Protein 4OWF (pdb70)

Radius of gyration: 37.14 Å; Cα contacts (8 Å, |Δi|>4): 169; chains: 3; bounding box: 84×81×66 Å

Secondary structure (DSSP, 8-state):
-HHHHHHHHHHHHHHHHHHHHHHHHHHHHHHHHHHHHHTHHHHHHHHHHHHHHHHHHHHHHHHHHHHHHHH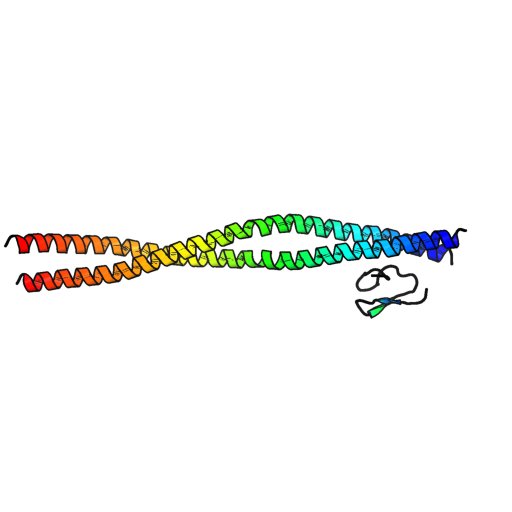HHHHHHHHHHH-/-HHHHHHHHHHHHHHHHHHHHHHHHHHHHHHHHHHHHHHTHHHHHHHHHHHHHHHHHHHHHHHHHHHHHHHHHHHHHHHHHHHHH-/---EE-TTT--EE-TT-SB-TTT--BTT-

Solvent-accessible surface area: 14075 Å² total; per-residue (Å²): 141,50,125,81,14,123,109,11,38,84,98,0,93,90,7,44,82,60,14,62,109,57,0,76,112,21,101,123,57,15,104,106,45,104,121,61,46,134,63,25,82,103,20,114,46,68,6,72,105,54,81,57,54,38,95,68,15,113,104,28,49,74,124,22,65,118,94,50,127,136,16,68,82,58,35,82,92,18,72,132,108,65,139,192,110,54,140,87,20,122,107,85,4,64,104,10,4,94,39,0,29,57,49,14,112,60,2,52,112,21,112,103,62,35,116,105,30,109,115,53,34,95,53,16,82,100,33,101,49,64,2,92,97,39,74,60,57,26,74,68,16,101,109,40,90,100,136,30,61,128,86,42,87,118,7,58,90,66,27,96,92,32,71,153,93,64,111,188,183,157,42,151,33,56,6,155,67,46,110,74,114,0,105,33,51,24,6,38,1,80,112,48,105,56,5,58,75,40

Nearest PDB structures (foldseek):
  4owf-assembly1_G  TM=1.036E+00  e=3.147E-04  Homo sapiens
  9b12-assembly2_J  TM=1.004E+00  e=3.147E-04  Homo sapiens
  9b0b-assembly2_E  TM=9.980E-01  e=7.992E-04  Homo sapiens
  9b12-assembly2_I  TM=9.714E-01  e=5.729E-04  Homo sapiens
  9dby-assembly1_M  TM=9.243E-01  e=6.910E-02  Homo sapiens

InterPro domains:
  IPR021063 NF-kappa-B essential modulator NEMO, N-terminal [PF11577] (44-111)
  IPR032419 NF-kappa-B essential modulator NEMO, CC2-LZ domain [PF16516] (246-337)
  IPR034735 NEMO, Zinc finger [PS51801] (382-412)
  IPR051301 Optineurin/NF-kappa-B Essential Modulator [PTHR31553] (124-412)

B-factor: mean 36.28, std 12.63, range [14.63, 77.95]

Structure (mmCIF, N/CA/C/O backbone):
data_4OWF
#
_entry.id   4OWF
#
_cell.length_a   81.410
_cell.length_b   81.410
_cell.length_c   74.501
_cell.angle_alpha   90.00
_cell.angle_beta   90.00
_cell.angle_gamma   120.00
#
_symmetry.space_group_name_H-M   'P 65'
#
loop_
_entity.id
_entity.type
_entity.pdbx_description
1 polymer 'NF-kappa-B essential modulator'
2 polymer 'E3 ubiquitin-protein ligase RNF31'
3 non-polymer 'ZINC ION'
4 water water
#
loop_
_atom_site.group_PDB
_atom_site.id
_atom_site.type_symbol
_atom_site.label_atom_id
_atom_site.label_alt_id
_atom_site.label_comp_id
_atom_site.label_asym_id
_atom_site.label_entity_id
_atom_site.label_seq_id
_atom_site.pdbx_PDB_ins_code
_atom_site.Cartn_x
_atom_site.Cartn_y
_atom_site.Cartn_z
_atom_site.occupancy
_atom_site.B_iso_or_equiv
_atom_site.auth_seq_id
_atom_site.auth_comp_id
_atom_site.auth_asym_id
_atom_site.auth_atom_id
_atom_site.pdbx_PDB_model_num
ATOM 1 N N . GLN A 1 3 ? 54.949 36.451 21.237 1.00 59.48 252 GLN A N 1
ATOM 2 C CA . GLN A 1 3 ? 55.096 34.969 21.369 1.00 59.46 252 GLN A CA 1
ATOM 3 C C . GLN A 1 3 ? 54.016 34.375 22.273 1.00 59.23 252 GLN A C 1
ATOM 4 O O . GLN A 1 3 ? 53.379 33.372 21.926 1.00 50.52 252 GLN A O 1
ATOM 10 N N . LEU A 1 4 ? 53.821 34.999 23.429 1.00 56.70 253 LEU A N 1
ATOM 11 C CA . LEU A 1 4 ? 52.930 34.468 24.441 1.00 54.17 253 LEU A CA 1
ATOM 12 C C . LEU A 1 4 ? 51.471 34.738 24.131 1.00 54.33 253 LEU A C 1
ATOM 13 O O . LEU A 1 4 ? 50.627 33.855 24.311 1.00 52.34 253 LEU A O 1
ATOM 18 N N . GLU A 1 5 ? 51.159 35.951 23.686 1.00 54.37 254 GLU A N 1
ATOM 19 C CA . GLU A 1 5 ? 49.781 36.254 23.299 1.00 57.14 254 GLU A CA 1
ATOM 20 C C . GLU A 1 5 ? 49.384 35.545 21.997 1.00 50.31 254 GLU A C 1
ATOM 21 O O . GLU A 1 5 ? 48.200 35.320 21.776 1.00 46.39 254 GLU A O 1
ATOM 27 N N . ASP A 1 6 ? 50.373 35.178 21.174 1.00 47.39 255 ASP A N 1
ATOM 28 C CA . ASP A 1 6 ? 50.164 34.331 19.998 1.00 46.25 255 ASP A CA 1
ATOM 29 C C . ASP A 1 6 ? 49.649 32.955 20.445 1.00 43.31 255 ASP A C 1
ATOM 30 O O . ASP A 1 6 ? 48.635 32.455 19.946 1.00 36.70 255 ASP A O 1
ATOM 35 N N . LEU A 1 7 ? 50.346 32.360 21.403 1.00 38.51 256 LEU A N 1
ATOM 36 C CA . LEU A 1 7 ? 49.922 31.096 22.004 1.00 36.50 256 LEU A CA 1
ATOM 37 C C . LEU A 1 7 ? 48.559 31.142 22.661 1.00 35.61 256 LEU A C 1
ATOM 38 O O . LEU A 1 7 ? 47.739 30.242 22.465 1.00 32.93 256 LEU A O 1
ATOM 43 N N . ARG A 1 8 ? 48.330 32.162 23.478 1.00 32.71 257 ARG A N 1
ATOM 44 C CA . ARG A 1 8 ? 47.017 32.371 24.030 1.00 35.57 257 ARG A CA 1
ATOM 45 C C . ARG A 1 8 ? 45.945 32.396 22.953 1.00 34.69 257 ARG A C 1
ATOM 46 O O . ARG A 1 8 ? 44.905 31.781 23.124 1.00 32.58 257 ARG A O 1
ATOM 54 N N . GLN A 1 9 ? 46.191 33.079 21.835 1.00 35.46 258 GLN A N 1
ATOM 55 C CA . GLN A 1 9 ? 45.162 33.182 20.802 1.00 36.35 258 GLN A CA 1
ATOM 56 C C . GLN A 1 9 ? 45.059 31.870 19.992 1.00 33.06 258 GLN A C 1
ATOM 57 O O . GLN A 1 9 ? 43.978 31.517 19.569 1.00 37.53 258 GLN A O 1
ATOM 63 N N . GLN A 1 10 ? 46.161 31.164 19.781 1.00 27.87 259 GLN A N 1
ATOM 64 C CA . GLN A 1 10 ? 46.114 29.810 19.240 1.00 29.74 259 GLN A CA 1
ATOM 65 C C . GLN A 1 10 ? 45.290 28.886 20.163 1.00 28.97 259 GLN A C 1
ATOM 66 O O . GLN A 1 10 ? 44.482 28.078 19.690 1.00 25.80 259 GLN A O 1
ATOM 72 N N . LEU A 1 11 ? 45.515 28.997 21.465 1.00 26.65 260 LEU A N 1
ATOM 73 C CA . LEU A 1 11 ? 44.781 28.144 22.422 1.00 28.52 260 LEU A CA 1
ATOM 74 C C . LEU A 1 11 ? 43.289 28.390 22.316 1.00 24.97 260 LEU A C 1
ATOM 75 O O . LEU A 1 11 ? 42.534 27.458 22.169 1.00 24.81 260 LEU A O 1
ATOM 80 N N . GLN A 1 12 ? 42.872 29.646 22.373 1.00 26.03 261 GLN A N 1
ATOM 81 C CA . GLN A 1 12 ? 41.490 30.018 22.161 1.00 27.99 261 GLN A CA 1
ATOM 82 C C . GLN A 1 12 ? 40.856 29.455 20.830 1.00 25.36 261 GLN A C 1
ATOM 83 O O . GLN A 1 12 ? 39.728 29.007 20.849 1.00 23.26 261 GLN A O 1
ATOM 89 N N . GLN A 1 13 ? 41.585 29.447 19.724 1.00 23.85 262 GLN A N 1
ATOM 90 C CA . GLN A 1 13 ? 41.076 28.869 18.451 1.00 25.44 262 GLN A CA 1
ATOM 91 C C . GLN A 1 13 ? 40.909 27.358 18.549 1.00 23.03 262 GLN A C 1
ATOM 92 O O . GLN A 1 13 ? 39.978 26.793 17.989 1.00 22.70 262 GLN A O 1
ATOM 98 N N . ALA A 1 14 ? 41.820 26.719 19.267 1.00 20.75 263 ALA A N 1
ATOM 99 C CA . ALA A 1 14 ? 41.748 25.301 19.499 1.00 22.03 263 ALA A CA 1
ATOM 100 C C . ALA A 1 14 ? 40.549 24.922 20.363 1.00 20.25 263 ALA A C 1
ATOM 101 O O . ALA A 1 14 ? 39.899 23.913 20.101 1.00 20.68 263 ALA A O 1
ATOM 103 N N . GLU A 1 15 ? 40.227 25.766 21.338 1.00 19.51 264 GLU A N 1
ATOM 104 C CA . GLU A 1 15 ? 39.054 25.606 22.142 1.00 19.60 264 GLU A CA 1
ATOM 105 C C . GLU A 1 15 ? 37.757 25.755 21.349 1.00 19.93 264 GLU A C 1
ATOM 106 O O . GLU A 1 15 ? 36.851 24.950 21.524 1.00 16.81 264 GLU A O 1
ATOM 112 N N . GLU A 1 16 ? 37.655 26.786 20.519 1.00 20.79 265 GLU A N 1
ATOM 113 C CA . GLU A 1 16 ? 36.508 26.948 19.606 1.00 23.74 265 GLU A CA 1
ATOM 114 C C . GLU A 1 16 ? 36.393 25.814 18.580 1.00 23.63 265 GLU A C 1
ATOM 115 O O . GLU A 1 16 ? 35.293 25.344 18.280 1.00 26.15 265 GLU A O 1
ATOM 121 N N . ALA A 1 17 ? 37.523 25.326 18.096 1.00 22.50 266 ALA A N 1
ATOM 122 C CA . ALA A 1 17 ? 37.541 24.179 17.181 1.00 21.41 266 ALA A CA 1
ATOM 123 C C . ALA A 1 17 ? 37.072 22.892 17.881 1.00 20.20 266 ALA A C 1
ATOM 124 O O . ALA A 1 17 ? 36.341 22.076 17.315 1.00 18.44 266 ALA A O 1
ATOM 126 N N . LEU A 1 18 ? 37.510 22.664 19.107 1.00 20.03 267 LEU A N 1
ATOM 127 C CA . LEU A 1 18 ? 36.942 21.522 19.885 1.00 18.26 267 LEU A CA 1
ATOM 128 C C . LEU A 1 18 ? 35.442 21.566 19.925 1.00 17.22 267 LEU A C 1
ATOM 129 O O . LEU A 1 18 ? 34.768 20.558 19.599 1.00 17.51 267 LEU A O 1
ATOM 134 N N . VAL A 1 19 ? 34.909 22.724 20.292 1.00 18.13 268 VAL A N 1
ATOM 135 C CA . VAL A 1 19 ? 33.473 22.943 20.351 1.00 17.81 268 VAL A CA 1
ATOM 136 C C . VAL A 1 19 ? 32.793 22.678 18.980 1.00 19.92 268 VAL A C 1
ATOM 137 O O . VAL A 1 19 ? 31.762 22.030 18.951 1.00 16.82 268 VAL A O 1
ATOM 141 N N . ALA A 1 20 ? 33.359 23.183 17.867 1.00 20.78 269 ALA A N 1
ATOM 142 C CA . ALA A 1 20 ? 32.710 23.120 16.532 1.00 22.27 269 ALA A CA 1
ATOM 143 C C . ALA A 1 20 ? 32.757 21.693 15.970 1.00 22.24 269 ALA A C 1
ATOM 144 O O . ALA A 1 20 ? 31.853 21.244 15.279 1.00 23.33 269 ALA A O 1
ATOM 146 N N . LYS A 1 21 ? 33.794 20.963 16.353 1.00 23.13 270 LYS A N 1
ATOM 147 C CA . LYS A 1 21 ? 33.904 19.549 16.042 1.00 23.35 270 LYS A CA 1
ATOM 148 C C . LYS A 1 21 ? 32.893 18.732 16.812 1.00 23.24 270 LYS A C 1
ATOM 149 O O . LYS A 1 21 ? 32.211 17.870 16.232 1.00 22.32 270 LYS A O 1
ATOM 155 N N . GLN A 1 22 ? 32.757 19.008 18.095 1.00 22.41 271 GLN A N 1
ATOM 156 C CA . GLN A 1 22 ? 31.762 18.284 18.902 1.00 24.22 271 GLN A CA 1
ATOM 157 C C . GLN A 1 22 ? 30.342 18.568 18.401 1.00 22.93 271 GLN A C 1
ATOM 158 O O . GLN A 1 22 ? 29.534 17.677 18.451 1.00 21.21 271 GLN A O 1
ATOM 164 N N . GLU A 1 23 ? 30.033 19.786 17.957 1.00 22.04 272 GLU A N 1
ATOM 165 C CA . GLU A 1 23 ? 28.677 20.055 17.419 1.00 26.41 272 GLU A CA 1
ATOM 166 C C . GLU A 1 23 ? 28.437 19.298 16.101 1.00 25.75 272 GLU A C 1
ATOM 167 O O . GLU A 1 23 ? 27.340 18.813 15.859 1.00 26.72 272 GLU A O 1
ATOM 173 N N . LEU A 1 24 ? 29.465 19.172 15.268 1.00 22.47 273 LEU A N 1
ATOM 174 C CA . LEU A 1 24 ?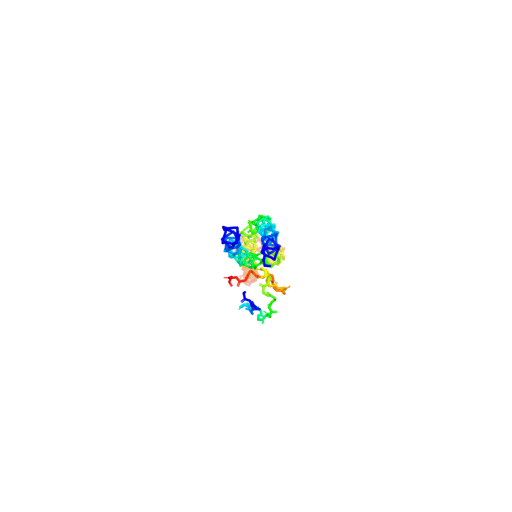 29.384 18.304 14.101 1.00 22.41 273 LEU A CA 1
ATOM 175 C C . LEU A 1 24 ? 29.131 16.854 14.487 1.00 22.64 273 LEU A C 1
ATOM 176 O O . LEU A 1 24 ? 28.271 16.186 13.898 1.00 23.00 273 LEU A O 1
ATOM 181 N N . ILE A 1 25 ? 29.880 16.348 15.454 1.00 21.64 274 ILE A N 1
ATOM 182 C CA . ILE A 1 25 ? 29.643 15.004 15.959 1.00 21.66 274 ILE A CA 1
ATOM 183 C C . ILE A 1 25 ? 28.214 14.834 16.477 1.00 24.43 274 ILE A C 1
ATOM 184 O O . ILE A 1 25 ? 27.567 13.839 16.138 1.00 26.37 274 ILE A O 1
ATOM 189 N N . ASP A 1 26 ? 27.737 15.771 17.298 1.00 22.51 275 ASP A N 1
ATOM 190 C CA . ASP A 1 26 ? 26.379 15.699 17.802 1.00 25.51 275 ASP A CA 1
ATOM 191 C C . ASP A 1 26 ? 25.354 15.714 16.640 1.00 25.60 275 ASP A C 1
ATOM 192 O O . ASP A 1 26 ? 24.379 14.967 16.675 1.00 26.22 275 ASP A O 1
ATOM 197 N N . LYS A 1 27 ? 25.563 16.568 15.638 1.00 26.92 276 LYS A N 1
ATOM 198 C CA . LYS A 1 27 ? 24.661 16.611 14.476 1.00 29.06 276 LYS A CA 1
ATOM 199 C C . LYS A 1 27 ? 24.688 15.302 13.672 1.00 28.05 276 LYS A C 1
ATOM 200 O O . LYS A 1 27 ? 23.646 14.844 13.203 1.00 28.38 276 LYS A O 1
ATOM 206 N N . LEU A 1 28 ? 25.866 14.697 13.531 1.00 27.56 277 LEU A N 1
ATOM 207 C CA . LEU A 1 28 ? 26.011 13.412 12.835 1.00 29.08 277 LEU A CA 1
ATOM 208 C C . LEU A 1 28 ? 25.330 12.287 13.582 1.00 30.95 277 LEU A C 1
ATOM 209 O O . LEU A 1 28 ? 24.705 11.402 12.959 1.00 27.91 277 LEU A O 1
ATOM 214 N N . LYS A 1 29 ? 25.469 12.311 14.904 1.00 30.25 278 LYS A N 1
ATOM 215 C CA . LYS A 1 29 ? 24.797 11.332 15.780 1.00 33.99 278 LYS A CA 1
ATOM 216 C C . LYS A 1 29 ? 23.264 11.387 15.690 1.00 32.84 278 LYS A C 1
ATOM 217 O O . LYS A 1 29 ? 22.630 10.345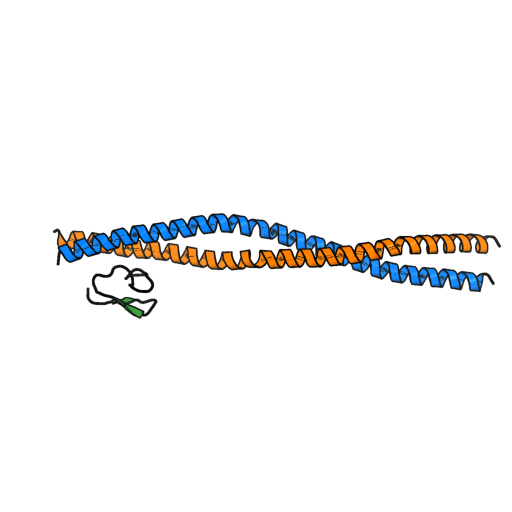 15.600 1.00 31.12 278 LYS A O 1
ATOM 223 N N . GLU A 1 30 ? 22.675 12.575 15.698 1.00 37.02 279 GLU A N 1
ATOM 224 C CA . GLU A 1 30 ? 21.203 12.680 15.646 1.00 41.33 279 GLU A CA 1
ATOM 225 C C . GLU A 1 30 ? 20.665 12.342 14.255 1.00 38.26 279 GLU A C 1
ATOM 226 O O . GLU A 1 30 ? 19.564 11.833 14.150 1.00 42.51 279 GLU A O 1
ATOM 232 N N . GLU A 1 31 ? 21.441 12.607 13.207 1.00 36.66 280 GLU A N 1
ATOM 233 C CA . GLU A 1 31 ? 21.135 12.096 11.856 1.00 35.68 280 GLU A CA 1
ATOM 234 C C . GLU A 1 31 ? 21.119 10.561 11.811 1.00 35.84 280 GLU A C 1
ATOM 235 O O . GLU A 1 31 ? 20.184 9.976 11.284 1.00 37.19 280 GLU A O 1
ATOM 241 N N . ALA A 1 32 ? 22.147 9.916 12.348 1.00 36.82 281 ALA A N 1
ATOM 242 C CA . ALA A 1 32 ? 22.197 8.446 12.402 1.00 37.83 281 ALA A CA 1
ATOM 243 C C . ALA A 1 32 ? 20.959 7.904 13.108 1.00 41.28 281 ALA A C 1
ATOM 244 O O . ALA A 1 32 ? 20.420 6.887 12.689 1.00 44.29 281 ALA A O 1
ATOM 246 N N . GLU A 1 33 ? 20.521 8.581 14.173 1.00 41.58 282 GLU A N 1
ATOM 247 C CA . GLU A 1 33 ? 19.251 8.249 14.850 1.00 45.32 282 GLU A CA 1
ATOM 248 C C . GLU A 1 33 ? 18.032 8.227 13.929 1.00 44.54 282 GLU A C 1
ATOM 249 O O . GLU A 1 33 ? 17.316 7.234 13.883 1.00 49.30 282 GLU A O 1
ATOM 255 N N . GLN A 1 34 ? 17.773 9.313 13.219 1.00 44.73 283 GLN A N 1
ATOM 256 C CA . GLN A 1 34 ? 16.634 9.326 12.300 1.00 48.79 283 GLN A CA 1
ATOM 257 C C . GLN A 1 34 ? 16.841 8.370 11.093 1.00 48.24 283 GLN A C 1
ATOM 258 O O . GLN A 1 34 ? 15.880 7.800 10.614 1.00 50.91 283 GLN A O 1
ATOM 264 N N . HIS A 1 35 ? 18.085 8.163 10.651 1.00 45.89 284 HIS A N 1
ATOM 265 C CA . HIS A 1 35 ? 18.403 7.192 9.596 1.00 42.72 284 HIS A CA 1
ATOM 266 C C . HIS A 1 35 ? 18.203 5.745 10.030 1.00 44.47 284 HIS A C 1
ATOM 267 O O . HIS A 1 35 ? 17.935 4.891 9.180 1.00 42.92 284 HIS A O 1
ATOM 274 N N . LYS A 1 36 ? 18.393 5.453 11.321 1.00 47.27 285 LYS A N 1
ATOM 275 C CA . LYS A 1 36 ? 18.142 4.108 11.861 1.00 47.48 285 LYS A CA 1
ATOM 276 C C . LYS A 1 36 ? 16.658 3.749 11.726 1.00 47.75 285 LYS A C 1
ATOM 277 O O . LYS A 1 36 ? 16.338 2.612 11.377 1.00 47.71 285 LYS A O 1
ATOM 283 N N . ILE A 1 37 ? 15.774 4.720 11.972 1.00 46.78 286 ILE A N 1
ATOM 284 C CA . ILE A 1 37 ? 14.313 4.517 11.827 1.00 45.84 286 ILE A CA 1
ATOM 285 C C . ILE A 1 37 ? 14.012 4.092 10.388 1.00 42.40 286 ILE A C 1
ATOM 286 O O . ILE A 1 37 ? 13.423 3.036 10.166 1.00 42.43 286 ILE A O 1
ATOM 291 N N . VAL A 1 38 ? 14.458 4.909 9.431 1.00 39.41 287 VAL A N 1
ATOM 292 C CA . VAL A 1 38 ? 14.262 4.669 7.993 1.00 37.35 287 VAL A CA 1
ATOM 293 C C . VAL A 1 38 ? 14.804 3.327 7.554 1.00 36.69 287 VAL A C 1
ATOM 294 O O . VAL A 1 38 ? 14.200 2.673 6.708 1.00 35.43 287 VAL A O 1
ATOM 298 N N . MET A 1 39 ? 15.948 2.927 8.093 1.00 35.43 288 MET A N 1
ATOM 299 C CA . MET A 1 39 ? 16.550 1.652 7.708 1.00 37.80 288 MET A CA 1
ATOM 300 C C . MET A 1 39 ? 15.823 0.470 8.337 1.00 37.61 288 MET A C 1
ATOM 301 O O . MET A 1 39 ? 15.880 -0.646 7.808 1.00 37.14 288 MET A O 1
ATOM 306 N N . GLU A 1 40 ? 15.155 0.695 9.460 1.00 35.93 289 GLU A N 1
ATOM 307 C CA . GLU A 1 40 ? 14.401 -0.389 10.082 1.00 38.68 289 GLU A CA 1
ATOM 308 C C . GLU A 1 40 ? 13.064 -0.681 9.374 1.00 34.50 289 GLU A C 1
ATOM 309 O O . GLU A 1 40 ? 12.483 -1.720 9.625 1.00 37.05 289 GLU A O 1
ATOM 315 N N . THR A 1 41 ? 12.609 0.194 8.472 1.00 33.58 290 THR A N 1
ATOM 316 C CA . THR A 1 41 ? 11.510 -0.141 7.554 1.00 32.75 290 THR A CA 1
ATOM 317 C C . THR A 1 41 ? 11.908 -1.114 6.441 1.00 35.10 290 THR A C 1
ATOM 318 O O . THR A 1 41 ? 11.042 -1.710 5.795 1.00 37.55 290 THR A O 1
ATOM 322 N N . VAL A 1 42 ? 13.202 -1.266 6.193 1.00 31.92 291 VAL A N 1
ATOM 323 C CA . VAL A 1 42 ? 13.658 -1.977 5.007 1.00 33.15 291 VAL A CA 1
ATOM 324 C C . VAL A 1 42 ? 13.303 -3.457 4.959 1.00 34.89 291 VAL A C 1
ATOM 325 O O . VAL A 1 42 ? 12.833 -3.929 3.923 1.00 39.45 291 VAL A O 1
ATOM 329 N N . PRO A 1 43 ? 13.532 -4.198 6.057 1.00 32.74 292 PRO A N 1
ATOM 330 C CA . PRO A 1 43 ? 13.187 -5.623 6.034 1.00 30.40 292 PRO A CA 1
ATOM 331 C C . PRO A 1 43 ? 11.691 -5.873 5.743 1.00 29.60 292 PRO A C 1
ATOM 332 O O . PRO A 1 43 ? 11.336 -6.881 5.161 1.00 23.84 292 PRO A O 1
ATOM 336 N N . VAL A 1 44 ? 10.831 -4.989 6.232 1.00 28.06 293 VAL A N 1
ATOM 337 C CA . VAL A 1 44 ? 9.403 -5.098 6.009 1.00 28.84 293 VAL A CA 1
ATOM 338 C C . VAL A 1 44 ? 9.021 -4.846 4.534 1.00 26.40 293 VAL A C 1
ATOM 339 O O . VAL A 1 44 ? 8.161 -5.531 3.949 1.00 24.20 293 VAL A O 1
ATOM 343 N N . LEU A 1 45 ? 9.639 -3.841 3.949 1.00 25.04 294 LEU A N 1
ATOM 344 C CA . LEU A 1 45 ? 9.452 -3.545 2.534 1.00 24.88 294 LEU A CA 1
ATOM 345 C C . LEU A 1 45 ? 10.010 -4.664 1.657 1.00 24.02 294 LEU A C 1
ATOM 346 O O . LEU A 1 45 ? 9.486 -4.953 0.576 1.00 20.53 294 LEU A O 1
ATOM 351 N N . LYS A 1 46 ? 11.064 -5.303 2.138 1.00 23.35 295 LYS A N 1
ATOM 352 C CA . LYS A 1 46 ? 11.653 -6.418 1.414 1.00 25.03 295 LYS A CA 1
ATOM 353 C C . LYS A 1 46 ? 10.689 -7.598 1.458 1.00 24.13 295 LYS A C 1
ATOM 354 O O . LYS A 1 46 ? 10.402 -8.214 0.433 1.00 24.90 295 LYS A O 1
ATOM 360 N N . ALA A 1 47 ? 10.181 -7.893 2.644 1.00 22.37 296 ALA A N 1
ATOM 361 C CA . ALA A 1 47 ? 9.272 -9.007 2.815 1.00 21.96 296 ALA A CA 1
ATOM 362 C C . ALA A 1 47 ? 7.939 -8.764 2.037 1.00 22.30 296 ALA A C 1
ATOM 363 O O . ALA A 1 47 ? 7.301 -9.703 1.552 1.00 22.31 296 ALA A O 1
ATOM 365 N N . GLN A 1 48 ? 7.545 -7.508 1.935 1.00 21.55 297 GLN A N 1
ATOM 366 C CA . GLN A 1 48 ? 6.383 -7.127 1.146 1.00 25.12 297 GLN A CA 1
ATOM 367 C C . GLN A 1 48 ? 6.597 -7.410 -0.311 1.00 24.67 297 GLN A C 1
ATOM 368 O O . GLN A 1 48 ? 5.720 -7.983 -0.977 1.00 23.55 297 GLN A O 1
ATOM 374 N N . ALA A 1 49 ? 7.743 -6.987 -0.835 1.00 24.39 298 ALA A N 1
ATOM 375 C CA . ALA A 1 49 ? 8.020 -7.262 -2.226 1.00 24.41 298 ALA A CA 1
ATOM 376 C C . ALA A 1 49 ? 8.037 -8.763 -2.448 1.00 25.84 298 ALA A C 1
ATOM 377 O O . ALA A 1 49 ? 7.503 -9.243 -3.484 1.00 25.45 298 ALA A O 1
ATOM 379 N N . ASP A 1 50 ? 8.590 -9.512 -1.480 1.00 27.49 299 ASP A N 1
ATOM 380 C CA . ASP A 1 50 ? 8.705 -10.975 -1.631 1.00 28.81 299 ASP A CA 1
ATOM 381 C C . ASP A 1 50 ? 7.340 -11.629 -1.718 1.00 26.39 299 ASP A C 1
ATOM 382 O O . ASP A 1 50 ? 7.166 -12.556 -2.504 1.00 24.66 299 ASP A O 1
ATOM 387 N N . ILE A 1 51 ? 6.402 -11.167 -0.885 1.00 23.66 300 ILE A N 1
ATOM 388 C CA . ILE A 1 51 ? 5.050 -11.757 -0.798 1.00 25.28 300 ILE A CA 1
ATOM 389 C C . ILE A 1 51 ? 4.247 -11.523 -2.081 1.00 25.76 300 ILE A C 1
ATOM 390 O O . ILE A 1 51 ? 3.572 -12.436 -2.527 1.00 28.46 300 ILE A O 1
ATOM 395 N N . TYR A 1 52 ? 4.321 -10.313 -2.651 1.00 24.82 301 TYR A N 1
ATOM 396 C CA . TYR A 1 52 ? 3.671 -9.977 -3.915 1.00 27.06 301 TYR A CA 1
ATOM 397 C C . TYR A 1 52 ? 4.274 -10.753 -5.069 1.00 28.26 301 TYR A C 1
ATOM 398 O O . TYR A 1 52 ? 3.529 -11.277 -5.897 1.00 24.37 301 TYR A O 1
ATOM 407 N N . LYS A 1 53 ? 5.603 -10.850 -5.109 1.00 28.54 302 LYS A N 1
ATOM 408 C CA . LYS A 1 53 ? 6.276 -11.709 -6.091 1.00 29.45 302 LYS A CA 1
ATOM 409 C C . LYS A 1 53 ? 5.751 -13.138 -6.042 1.00 31.99 302 LYS A C 1
ATOM 410 O O . LYS A 1 53 ? 5.401 -13.696 -7.098 1.00 28.73 302 LYS A O 1
ATOM 416 N N . ALA A 1 54 ? 5.717 -13.723 -4.837 1.00 31.40 303 ALA A N 1
ATOM 417 C CA . ALA A 1 54 ? 5.208 -15.111 -4.654 1.00 31.26 303 ALA A CA 1
ATOM 418 C C . ALA A 1 54 ? 3.727 -15.249 -5.041 1.00 32.96 303 ALA A C 1
ATOM 419 O O . ALA A 1 54 ? 3.345 -16.218 -5.714 1.00 32.16 303 ALA A O 1
ATOM 421 N N . ASP A 1 55 ? 2.907 -14.292 -4.614 1.00 31.55 304 ASP A N 1
ATOM 422 C CA . ASP A 1 55 ? 1.516 -14.243 -5.026 1.00 32.92 304 ASP A CA 1
ATOM 423 C C . ASP A 1 55 ? 1.346 -14.091 -6.529 1.00 32.70 304 ASP A C 1
ATOM 424 O O . ASP A 1 55 ? 0.470 -14.730 -7.099 1.00 32.26 304 ASP A O 1
ATOM 429 N N . PHE A 1 56 ? 2.166 -13.256 -7.166 1.00 30.53 305 PHE A N 1
ATOM 430 C CA . PHE A 1 56 ? 2.140 -13.115 -8.629 1.00 28.78 305 PHE A CA 1
ATOM 431 C C . PHE A 1 56 ? 2.598 -14.386 -9.344 1.00 29.54 305 PHE A C 1
ATOM 432 O O . PHE A 1 56 ? 1.976 -14.783 -10.318 1.00 27.51 305 PHE A O 1
ATOM 440 N N . GLN A 1 57 ? 3.651 -15.044 -8.871 1.00 29.81 306 GLN A N 1
ATOM 441 C CA . GLN A 1 57 ? 4.151 -16.241 -9.550 1.00 29.44 306 GLN A CA 1
ATOM 442 C C . GLN A 1 57 ? 3.171 -17.426 -9.426 1.00 30.22 306 GLN A C 1
ATOM 443 O O . GLN A 1 57 ? 2.849 -18.074 -10.440 1.00 32.62 306 GLN A O 1
ATOM 449 N N . ALA A 1 58 ? 2.667 -17.676 -8.218 1.00 29.08 307 ALA A N 1
ATOM 450 C CA . ALA A 1 58 ? 1.588 -18.659 -8.002 1.00 30.60 307 ALA A CA 1
ATOM 451 C C . ALA A 1 58 ? 0.330 -18.349 -8.825 1.00 32.79 307 ALA A C 1
ATOM 452 O O . ALA A 1 58 ? -0.273 -19.254 -9.398 1.00 31.47 307 ALA A O 1
ATOM 454 N N . GLU A 1 59 ? -0.056 -17.079 -8.903 1.00 33.27 308 GLU A N 1
ATOM 455 C CA . GLU A 1 59 ? -1.197 -16.705 -9.733 1.00 33.33 308 GLU A CA 1
ATOM 456 C C . GLU A 1 59 ? -0.996 -16.975 -11.207 1.00 32.83 308 GLU A C 1
ATOM 457 O O . GLU A 1 59 ? -1.882 -17.555 -11.815 1.00 31.16 308 GLU A O 1
ATOM 463 N N . ARG A 1 60 ? 0.137 -16.528 -11.765 1.00 31.57 309 ARG A N 1
ATOM 464 C CA . ARG A 1 60 ? 0.469 -16.752 -13.168 1.00 33.96 309 ARG A CA 1
ATOM 465 C C . ARG A 1 60 ? 0.431 -18.235 -13.502 1.00 35.22 309 ARG A C 1
ATOM 466 O O . ARG A 1 60 ? -0.235 -18.638 -14.444 1.00 33.11 309 ARG A O 1
ATOM 474 N N . HIS A 1 61 ? 1.145 -19.030 -12.708 1.00 37.53 310 HIS A N 1
ATOM 475 C CA . HIS A 1 61 ? 1.186 -20.476 -12.876 1.00 37.28 310 HIS A CA 1
ATOM 476 C C . HIS A 1 61 ? -0.221 -21.107 -12.818 1.00 36.22 310 HIS A C 1
ATOM 477 O O . HIS A 1 61 ? -0.576 -21.903 -13.685 1.00 36.73 310 HIS A O 1
ATOM 484 N N . ALA A 1 62 ? -1.024 -20.745 -11.821 1.00 32.25 311 ALA A N 1
ATOM 485 C CA . ALA A 1 62 ? -2.374 -21.262 -11.735 1.00 33.47 311 ALA A CA 1
ATOM 486 C C . ALA A 1 62 ? -3.201 -20.860 -12.975 1.00 35.66 311 ALA A C 1
ATOM 487 O O . ALA A 1 62 ? -3.972 -21.682 -13.488 1.00 35.10 311 ALA A O 1
ATOM 489 N N . ARG A 1 63 ? -3.011 -19.633 -13.468 1.00 33.78 312 ARG A N 1
ATOM 490 C CA . ARG A 1 63 ? -3.716 -19.161 -14.660 1.00 35.80 312 ARG A CA 1
ATOM 491 C C . ARG A 1 63 ? -3.303 -19.905 -15.952 1.00 36.61 312 ARG A C 1
ATOM 492 O O . ARG A 1 63 ? -4.160 -20.256 -16.739 1.00 35.43 312 ARG A O 1
ATOM 500 N N . GLU A 1 64 ? -2.007 -20.135 -16.168 1.00 38.01 313 GLU A N 1
ATOM 501 C CA . GLU A 1 64 ? -1.534 -20.887 -17.348 1.00 39.42 313 GLU A CA 1
ATOM 502 C C . GLU A 1 64 ? -2.030 -22.347 -17.303 1.00 41.22 313 GLU A C 1
ATOM 503 O O . GLU A 1 64 ? -2.369 -22.916 -18.344 1.00 37.76 313 GLU A O 1
ATOM 509 N N . LYS A 1 65 ? -2.055 -22.955 -16.108 1.00 39.77 314 LYS A N 1
ATOM 510 C CA . LYS A 1 65 ? -2.619 -24.301 -15.952 1.00 40.28 314 LYS A CA 1
ATOM 511 C C . LYS A 1 65 ? -4.078 -24.339 -16.373 1.00 40.42 314 LYS A C 1
ATOM 512 O O . LYS A 1 65 ? -4.489 -25.222 -17.123 1.00 36.67 314 LYS A O 1
ATOM 518 N N . LEU A 1 66 ? -4.837 -23.364 -15.879 1.00 38.10 315 LEU A N 1
ATOM 519 C CA . LEU A 1 66 ? -6.257 -23.287 -16.124 1.00 35.62 315 LEU A CA 1
ATOM 520 C C . LEU A 1 66 ? -6.607 -23.064 -17.606 1.00 34.47 315 LEU A C 1
ATOM 521 O O . LEU A 1 66 ? -7.641 -23.541 -18.069 1.00 29.67 315 LEU A O 1
ATOM 526 N N . VAL A 1 67 ? -5.752 -22.362 -18.341 1.00 33.74 316 VAL A N 1
ATOM 527 C CA . VAL A 1 67 ? -5.977 -22.163 -19.768 1.00 35.57 316 VAL A CA 1
ATOM 528 C C . VAL A 1 67 ? -5.786 -23.504 -20.495 1.00 35.77 316 VAL A C 1
ATOM 529 O O . VAL A 1 67 ? -6.547 -23.849 -21.409 1.00 32.12 316 VAL A O 1
ATOM 533 N N . GLU A 1 68 ? -4.782 -24.252 -20.066 1.00 34.76 317 GLU A N 1
ATOM 534 C CA . GLU A 1 68 ? -4.524 -25.589 -20.603 1.00 34.19 317 GLU A CA 1
ATOM 535 C C . GLU A 1 68 ? -5.623 -26.624 -20.267 1.00 33.90 317 GLU A C 1
ATOM 536 O O . GLU A 1 68 ? -5.977 -27.434 -21.144 1.00 31.90 317 GLU A O 1
ATOM 542 N N . LYS A 1 69 ? -6.158 -26.577 -19.033 1.00 31.11 318 LYS A N 1
ATOM 543 C CA . LYS A 1 69 ? -7.280 -27.421 -18.600 1.00 30.62 318 LYS A CA 1
ATOM 544 C C . LYS A 1 69 ? -8.580 -27.102 -19.368 1.00 30.54 318 LYS A C 1
ATOM 545 O O . LYS A 1 69 ? -9.320 -27.986 -19.750 1.00 26.92 318 LYS A O 1
ATOM 551 N N . LYS A 1 70 ? -8.823 -25.834 -19.623 1.00 31.02 319 LYS A N 1
ATOM 552 C CA . LYS A 1 70 ? -9.987 -25.379 -20.389 1.00 33.32 319 LYS A CA 1
ATOM 553 C C . LYS A 1 70 ? -9.934 -25.908 -21.820 1.00 30.84 319 LYS A C 1
ATOM 554 O O . LYS A 1 70 ? -10.893 -26.482 -22.318 1.00 24.84 319 LYS A O 1
ATOM 560 N N . GLU A 1 71 ? -8.795 -25.728 -22.466 1.00 29.49 320 GLU A N 1
ATOM 561 C CA . GLU A 1 71 ? -8.570 -26.311 -23.760 1.00 30.54 320 GLU A CA 1
ATOM 562 C C . GLU A 1 71 ? -8.806 -27.827 -23.717 1.00 31.02 320 GLU A C 1
ATOM 563 O O . GLU A 1 71 ? -9.409 -28.404 -24.621 1.00 30.83 320 GLU A O 1
ATOM 569 N N . TYR A 1 72 ? -8.319 -28.468 -22.655 1.00 29.74 321 TYR A N 1
ATOM 570 C CA . TYR A 1 72 ? -8.384 -29.918 -22.535 1.00 26.82 321 TYR A CA 1
ATOM 571 C C . TYR A 1 72 ? -9.818 -30.424 -22.416 1.00 24.97 321 TYR A C 1
ATOM 572 O O . TYR A 1 72 ? -10.198 -31.371 -23.146 1.00 24.49 321 TYR A O 1
ATOM 581 N N . LEU A 1 73 ? -10.592 -29.815 -21.511 1.00 22.13 322 LEU A N 1
ATOM 582 C CA . LEU A 1 73 ? -12.024 -30.098 -21.360 1.00 22.82 322 LEU A CA 1
ATOM 583 C C . LEU A 1 73 ? -12.835 -29.869 -22.648 1.00 24.60 322 LEU A C 1
ATOM 584 O O . LEU A 1 73 ? -13.713 -30.661 -22.984 1.00 25.78 322 LEU A O 1
ATOM 589 N N . GLN A 1 74 ? -12.515 -28.803 -23.371 1.00 24.57 323 GLN A N 1
ATOM 590 C CA . GLN A 1 74 ? -13.177 -28.502 -24.629 1.00 28.43 323 GLN A CA 1
ATOM 591 C C . GLN A 1 74 ? -12.915 -29.619 -25.657 1.00 28.59 323 GLN A C 1
ATOM 592 O O . GLN A 1 74 ? -13.838 -30.063 -26.333 1.00 30.17 323 GLN A O 1
ATOM 598 N N . GLU A 1 75 ? -11.687 -30.120 -25.735 1.00 28.35 324 GLU A N 1
ATOM 599 C CA . GLU A 1 75 ? -11.406 -31.266 -26.612 1.00 29.70 324 GLU A CA 1
ATOM 600 C C . GLU A 1 75 ? -12.117 -32.553 -26.158 1.00 28.79 324 GLU A C 1
ATOM 601 O O . GLU A 1 75 ? -12.508 -33.376 -26.978 1.00 31.67 324 GLU A O 1
ATOM 607 N N . GLN A 1 76 ? -12.309 -32.719 -24.862 1.00 28.61 325 GLN A N 1
ATOM 608 C CA . GLN A 1 76 ? -12.996 -33.910 -24.351 1.00 27.28 325 GLN A CA 1
ATOM 609 C C . GLN A 1 76 ? -14.487 -33.834 -24.634 1.00 27.99 325 GLN A C 1
ATOM 610 O O . GLN A 1 76 ? -15.088 -34.837 -24.919 1.00 27.65 325 GLN A O 1
ATOM 616 N N . LEU A 1 77 ? -15.063 -32.644 -24.519 1.00 29.70 326 LEU A N 1
ATOM 617 C CA . LEU A 1 77 ? -16.456 -32.428 -24.845 1.00 32.15 326 LEU A CA 1
ATOM 618 C C . LEU A 1 77 ? -16.687 -32.780 -26.320 1.00 32.66 326 LEU A C 1
ATOM 619 O O . LEU A 1 77 ? -17.567 -33.557 -26.624 1.00 27.74 326 LEU A O 1
ATOM 624 N N . GLU A 1 78 ? -15.828 -32.285 -27.208 1.00 35.28 327 GLU A N 1
ATOM 625 C CA . GLU A 1 78 ? -15.922 -32.613 -28.635 1.00 36.27 327 GLU A CA 1
ATOM 626 C C . GLU A 1 78 ? -15.667 -34.085 -28.999 1.00 37.77 327 GLU A C 1
ATOM 627 O O . GLU A 1 78 ? -16.332 -34.619 -29.891 1.00 38.04 327 GLU A O 1
ATOM 633 N N . GLN A 1 79 ? -14.728 -34.748 -28.322 1.00 37.49 328 GLN A N 1
ATOM 634 C CA . GLN A 1 79 ? -14.417 -36.166 -28.602 1.00 38.87 328 GLN A CA 1
ATOM 635 C C . GLN A 1 79 ? -15.500 -37.095 -28.055 1.00 43.77 328 GLN A C 1
ATOM 636 O O . GLN A 1 79 ? -15.784 -38.159 -28.628 1.00 40.91 328 GLN A O 1
ATOM 642 N N . LEU A 1 80 ? -16.082 -36.696 -26.930 1.00 44.59 329 LEU A N 1
ATOM 643 C CA . LEU A 1 80 ? -17.215 -37.396 -26.369 1.00 46.99 329 LEU A CA 1
ATOM 644 C C . LEU A 1 80 ? -18.474 -37.247 -27.241 1.00 48.91 329 LEU A C 1
ATOM 645 O O . LEU A 1 80 ? -19.310 -38.142 -27.272 1.00 46.98 329 LEU A O 1
ATOM 650 N N . GLN A 1 81 ? -18.612 -36.127 -27.942 1.00 51.04 330 GLN A N 1
ATOM 651 C CA . GLN A 1 81 ? -19.654 -36.012 -28.969 1.00 52.27 330 GLN A CA 1
ATOM 652 C C . GLN A 1 81 ? -19.420 -36.987 -30.154 1.00 52.57 330 GLN A C 1
ATOM 653 O O . GLN A 1 81 ? -20.319 -37.744 -30.514 1.00 51.69 330 GLN A O 1
ATOM 659 N N . ARG A 1 82 ? -18.228 -36.963 -30.753 1.00 51.10 331 ARG A N 1
ATOM 660 C CA . ARG A 1 82 ? -17.868 -37.905 -31.840 1.00 50.75 331 ARG A CA 1
ATOM 661 C C . ARG A 1 82 ? -18.184 -39.357 -31.446 1.00 54.76 331 ARG A C 1
ATOM 662 O O . ARG A 1 82 ? -18.778 -40.102 -32.226 1.00 60.65 331 ARG A O 1
ATOM 670 N N . GLU A 1 83 ? -17.822 -39.733 -30.223 1.00 55.89 332 GLU A N 1
ATOM 671 C CA . GLU A 1 83 ? -18.109 -41.069 -29.701 1.00 60.55 332 GLU A CA 1
ATOM 672 C C . GLU A 1 83 ? -19.606 -41.279 -29.458 1.00 62.19 332 GLU A C 1
ATOM 673 O O . GLU A 1 83 ? -20.095 -42.413 -29.531 1.00 65.50 332 GLU A O 1
ATOM 679 N N . PHE A 1 84 ? -20.315 -40.185 -29.178 1.00 58.84 333 PHE A N 1
ATOM 680 C CA . PHE A 1 84 ? -21.776 -40.179 -29.023 1.00 59.71 333 PHE A CA 1
ATOM 681 C C . PHE A 1 84 ? -22.451 -40.650 -30.308 1.00 56.92 333 PHE A C 1
ATOM 682 O O . PHE A 1 84 ? -23.397 -41.425 -30.263 1.00 64.33 333 PHE A O 1
ATOM 690 N N . ASN A 1 85 ? -21.946 -40.183 -31.443 1.00 57.43 334 ASN A N 1
ATOM 691 C CA . ASN A 1 85 ? -22.606 -40.359 -32.737 1.00 56.42 334 ASN A CA 1
ATOM 692 C C . ASN A 1 85 ? -22.034 -41.500 -33.572 1.00 54.98 334 ASN A C 1
ATOM 693 O O . ASN A 1 85 ? -22.536 -42.623 -33.516 1.00 60.58 334 ASN A O 1
ATOM 698 N N . MET B 1 2 ? 57.938 29.629 33.359 1.00 54.92 251 MET B N 1
ATOM 699 C CA . MET B 1 2 ? 56.830 28.606 33.446 1.00 55.28 251 MET B CA 1
ATOM 700 C C . MET B 1 2 ? 55.721 28.751 32.392 1.00 51.69 251 MET B C 1
ATOM 701 O O . MET B 1 2 ? 55.298 27.771 31.771 1.00 51.98 251 MET B O 1
ATOM 706 N N . GLN B 1 3 ? 55.216 29.967 32.230 1.00 50.78 252 GLN B N 1
ATOM 707 C CA . GLN B 1 3 ? 53.958 30.187 31.501 1.00 48.15 252 GLN B CA 1
ATOM 708 C C . GLN B 1 3 ? 53.971 29.661 30.073 1.00 46.44 252 GLN B C 1
ATOM 709 O O . GLN B 1 3 ? 52.966 29.154 29.587 1.00 47.45 252 GLN B O 1
ATOM 715 N N . LEU B 1 4 ? 55.117 29.805 29.419 1.00 43.82 253 LEU B N 1
ATOM 716 C CA . LEU B 1 4 ? 55.321 29.390 28.035 1.00 44.56 253 LEU B CA 1
ATOM 717 C C . LEU B 1 4 ? 55.206 27.881 27.790 1.00 43.26 253 LEU B C 1
ATOM 718 O O . LEU B 1 4 ? 54.540 27.466 26.838 1.00 38.49 253 LEU B O 1
ATOM 723 N N . GLU B 1 5 ? 55.860 27.057 28.612 1.00 41.88 254 GLU B N 1
ATOM 724 C CA . GLU B 1 5 ? 55.796 25.604 28.395 1.00 40.57 254 GLU B CA 1
ATOM 725 C C . GLU B 1 5 ? 54.440 25.030 28.783 1.00 36.88 254 GLU B C 1
ATOM 726 O O . GLU B 1 5 ? 53.993 24.068 28.157 1.00 32.44 254 GLU B O 1
ATOM 732 N N . ASP B 1 6 ? 53.800 25.627 29.782 1.00 32.78 255 ASP B N 1
ATOM 733 C CA . ASP B 1 6 ? 52.456 25.242 30.219 1.00 34.34 255 ASP B CA 1
ATOM 734 C C . ASP B 1 6 ? 51.380 25.507 29.154 1.00 33.62 255 ASP B C 1
ATOM 735 O O . ASP B 1 6 ? 50.450 24.695 28.973 1.00 28.33 255 ASP B O 1
ATOM 740 N N . LEU B 1 7 ? 51.484 26.661 28.484 1.00 31.31 256 LEU B N 1
ATOM 741 C CA . LEU B 1 7 ? 50.540 27.000 27.418 1.00 31.36 256 LEU B CA 1
ATOM 742 C C . LEU B 1 7 ? 50.730 26.066 26.272 1.00 29.94 256 LEU B C 1
ATOM 743 O O . LEU B 1 7 ? 49.757 25.601 25.664 1.00 30.53 256 LEU B O 1
ATOM 748 N N . ARG B 1 8 ? 51.988 25.782 25.990 1.00 31.47 257 ARG B N 1
ATOM 749 C CA . ARG B 1 8 ? 52.351 24.875 24.918 1.00 34.13 257 ARG B CA 1
ATOM 750 C C . ARG B 1 8 ? 51.837 23.469 25.146 1.00 34.86 257 ARG B C 1
ATOM 751 O O . ARG B 1 8 ? 51.395 22.792 24.195 1.00 34.90 257 ARG B O 1
ATOM 759 N N . GLN B 1 9 ? 51.905 23.032 26.402 1.00 34.01 258 GLN B N 1
ATOM 760 C CA . GLN B 1 9 ? 51.316 21.774 26.821 1.00 34.71 258 GLN B CA 1
ATOM 761 C C . GLN B 1 9 ? 49.787 21.771 26.596 1.00 30.35 258 GLN B C 1
ATOM 762 O O . GLN B 1 9 ? 49.260 20.820 26.028 1.00 26.81 258 GLN B O 1
ATOM 768 N N . GLN B 1 10 ? 49.089 22.840 26.979 1.00 26.98 259 GLN B N 1
ATOM 769 C CA . GLN B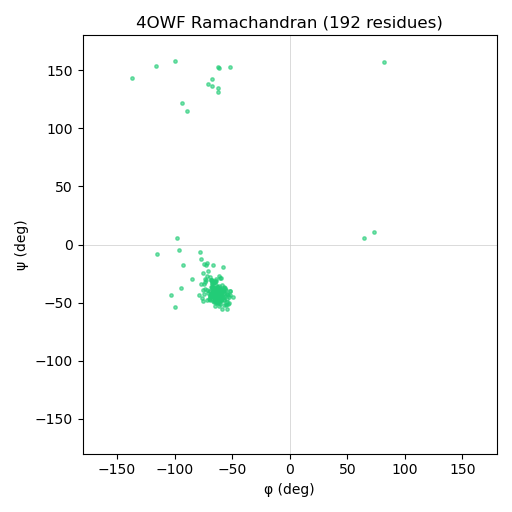 1 10 ? 47.646 22.903 26.765 1.00 27.42 259 GLN B CA 1
ATOM 770 C C . GLN B 1 10 ? 47.311 22.834 25.271 1.00 25.19 259 GLN B C 1
ATOM 771 O O . GLN B 1 10 ? 46.354 22.170 24.869 1.00 23.48 259 GLN B O 1
ATOM 777 N N . LEU B 1 11 ? 48.119 23.508 24.458 1.00 25.31 260 LEU B N 1
ATOM 778 C CA . LEU B 1 11 ? 47.871 23.599 23.047 1.00 24.07 260 LEU B CA 1
ATOM 779 C C . LEU B 1 11 ? 48.024 22.230 22.408 1.00 25.55 260 LEU B C 1
ATOM 780 O O . LEU B 1 11 ? 47.170 21.806 21.650 1.00 22.66 260 LEU B O 1
ATOM 785 N N . GLN B 1 12 ? 49.086 21.523 22.775 1.00 26.31 261 GLN B N 1
ATOM 786 C CA . GLN B 1 12 ? 49.340 20.171 22.297 1.00 25.78 261 GLN B CA 1
ATOM 787 C C . GLN B 1 12 ? 48.200 19.241 22.719 1.00 24.64 261 GLN B C 1
ATOM 788 O O . GLN B 1 12 ? 47.772 18.330 21.951 1.00 21.40 261 GLN B O 1
ATOM 794 N N . GLN B 1 13 ? 47.688 19.461 23.929 1.00 21.62 262 GLN B N 1
ATOM 795 C CA . GLN B 1 13 ? 46.602 18.611 24.402 1.00 21.64 262 GLN B CA 1
ATOM 796 C C . GLN B 1 13 ? 45.384 18.851 23.558 1.00 19.02 262 GLN B C 1
ATOM 797 O O . GLN B 1 13 ? 44.751 17.895 23.172 1.00 20.87 262 GLN B O 1
ATOM 803 N N . ALA B 1 14 ? 45.036 20.120 23.354 1.00 17.36 263 ALA B N 1
ATOM 804 C CA . ALA B 1 14 ? 43.922 20.512 22.464 1.00 16.82 263 ALA B CA 1
ATOM 805 C C . ALA B 1 14 ? 44.075 19.973 21.049 1.00 16.84 263 ALA B C 1
ATOM 806 O O . ALA B 1 14 ? 43.111 19.477 20.460 1.00 16.06 263 ALA B O 1
ATOM 808 N N . GLU B 1 15 ? 45.296 20.075 20.499 1.00 17.93 264 GLU B N 1
ATOM 809 C CA . GLU B 1 15 ? 45.554 19.681 19.146 1.00 19.18 264 GLU B CA 1
ATOM 810 C C . GLU B 1 15 ? 45.418 18.176 18.964 1.00 19.11 264 GLU B C 1
ATOM 811 O O . GLU B 1 15 ? 44.865 17.707 17.940 1.00 17.88 264 GLU B O 1
ATOM 817 N N . GLU B 1 16 ? 45.847 17.415 19.964 1.00 18.79 265 GLU B N 1
ATOM 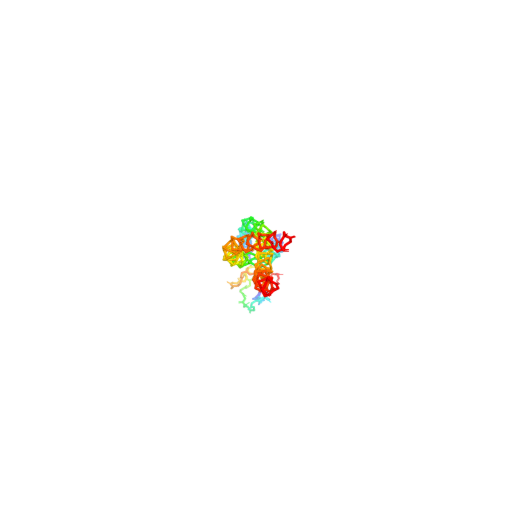818 C CA . GLU B 1 16 ? 45.678 15.955 19.971 1.00 19.51 265 GLU B CA 1
ATOM 819 C C . GLU B 1 16 ? 44.223 15.551 20.162 1.00 17.70 265 GLU B C 1
ATOM 820 O O . GLU B 1 16 ? 43.762 14.582 19.558 1.00 18.13 265 GLU B O 1
ATOM 826 N N . ALA B 1 17 ? 43.505 16.254 21.032 1.00 16.74 266 ALA B N 1
ATOM 827 C CA . ALA B 1 17 ? 42.070 16.024 21.187 1.00 15.90 266 ALA B CA 1
ATOM 828 C C . ALA B 1 17 ? 41.320 16.315 19.848 1.00 15.26 266 ALA B C 1
ATOM 829 O O . ALA B 1 17 ? 40.309 15.692 19.543 1.00 15.93 266 ALA B O 1
ATOM 831 N N . LEU B 1 18 ? 41.759 17.306 19.089 1.00 14.63 267 LEU B N 1
ATOM 832 C CA . LEU B 1 18 ? 41.105 17.579 17.807 1.00 15.90 267 LEU B CA 1
ATOM 833 C C . LEU B 1 18 ? 41.281 16.400 16.820 1.00 16.80 267 LEU B C 1
ATOM 834 O O . LEU B 1 18 ? 40.381 16.093 16.063 1.00 15.11 267 LEU B O 1
ATOM 839 N N . VAL B 1 19 ? 42.394 15.696 16.924 1.00 18.42 268 VAL B N 1
ATOM 840 C CA . VAL B 1 19 ? 42.605 14.497 16.129 1.00 20.01 268 VAL B CA 1
ATOM 841 C C . VAL B 1 19 ? 41.583 13.418 16.531 1.00 22.74 268 VAL B C 1
ATOM 842 O O . VAL B 1 19 ? 41.045 12.755 15.646 1.00 25.44 268 VAL B O 1
ATOM 846 N N . ALA B 1 20 ? 41.354 13.234 17.841 1.00 22.58 269 ALA B N 1
ATOM 847 C CA . ALA B 1 20 ? 40.430 12.211 18.331 1.00 21.76 269 ALA B CA 1
ATOM 848 C C . ALA B 1 20 ? 39.017 12.582 17.917 1.00 21.12 269 ALA B C 1
ATOM 849 O O . ALA B 1 20 ? 38.259 11.734 17.546 1.00 24.24 269 ALA B O 1
ATOM 851 N N . LYS B 1 21 ? 38.687 13.859 17.960 1.00 20.23 270 LYS B N 1
ATOM 852 C CA . LYS B 1 21 ? 37.430 14.317 17.438 1.00 20.79 270 LYS B CA 1
ATOM 853 C C . LYS B 1 21 ? 37.305 14.051 15.919 1.00 20.68 270 LYS B C 1
ATOM 854 O O . LYS B 1 21 ? 36.277 13.499 15.479 1.00 18.51 270 LYS B O 1
ATOM 860 N N . GLN B 1 22 ? 38.339 14.372 15.131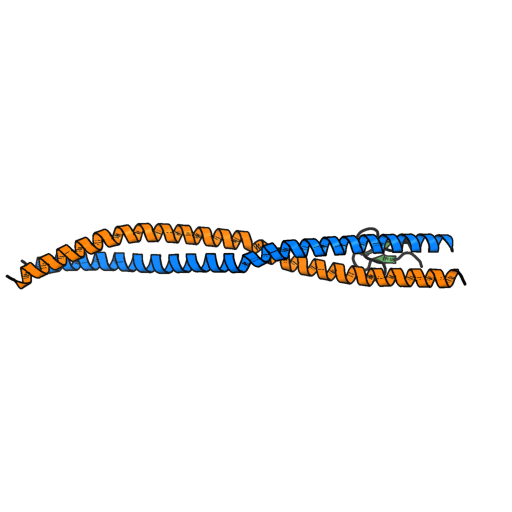 1.00 18.49 271 GLN B N 1
ATOM 861 C CA . GLN B 1 22 ? 38.247 14.128 13.711 1.00 20.13 271 GLN B CA 1
ATOM 862 C C . GLN B 1 22 ? 38.066 12.653 13.374 1.00 19.71 271 GLN B C 1
ATOM 863 O O . GLN B 1 22 ? 37.340 12.348 12.456 1.00 17.44 271 GLN B O 1
ATOM 869 N N . GLU B 1 23 ? 38.742 11.787 14.126 1.00 21.66 272 GLU B N 1
ATOM 870 C CA . GLU B 1 23 ? 38.649 10.320 14.007 1.00 25.08 272 GLU B CA 1
ATOM 871 C C . GLU B 1 23 ? 37.213 9.770 14.190 1.00 24.81 272 GLU B C 1
ATOM 872 O O . GLU B 1 23 ? 36.777 8.816 13.509 1.00 22.15 272 GLU B O 1
ATOM 878 N N . LEU B 1 24 ? 36.489 10.348 15.139 1.00 24.56 273 LEU B N 1
ATOM 879 C CA . LEU B 1 24 ? 35.099 9.947 15.367 1.00 22.85 273 LEU B CA 1
ATOM 880 C C . LEU B 1 24 ? 34.231 10.514 14.235 1.00 21.49 273 LEU B C 1
ATOM 881 O O . LEU B 1 24 ? 33.406 9.810 13.664 1.00 21.10 273 LEU B O 1
ATOM 886 N N . ILE B 1 25 ? 34.458 11.763 13.850 1.00 20.83 274 ILE B N 1
ATOM 887 C CA . ILE B 1 25 ? 33.738 12.343 12.736 1.00 20.95 274 ILE B CA 1
ATOM 888 C C . ILE B 1 25 ? 33.890 11.454 11.482 1.00 24.67 274 ILE B C 1
ATOM 889 O O . ILE B 1 25 ? 32.899 11.141 10.814 1.00 23.16 274 ILE B O 1
ATOM 894 N N . ASP B 1 26 ? 35.128 11.035 11.203 1.00 23.14 275 ASP B N 1
ATOM 895 C CA . ASP B 1 26 ? 35.448 10.278 10.022 1.00 25.89 275 ASP B CA 1
ATOM 896 C C . ASP B 1 26 ? 34.744 8.935 10.012 1.00 28.39 275 ASP B C 1
ATOM 897 O O . ASP B 1 2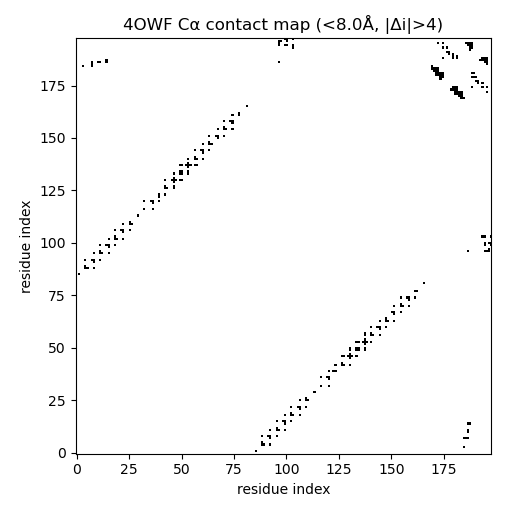6 ? 34.239 8.496 8.956 1.00 25.71 275 ASP B O 1
ATOM 902 N N . LYS B 1 27 ? 34.698 8.296 11.181 1.00 27.70 276 LYS B N 1
ATOM 903 C CA . LYS B 1 27 ? 33.979 7.025 11.332 1.00 28.27 276 LYS B CA 1
ATOM 904 C C . LYS B 1 27 ? 32.451 7.197 11.175 1.00 26.23 276 LYS B C 1
ATOM 905 O O . LYS B 1 27 ? 31.787 6.375 10.529 1.00 26.15 276 LYS B O 1
ATOM 911 N N . LEU B 1 28 ? 31.900 8.255 11.754 1.00 26.09 277 LEU B N 1
ATOM 912 C CA . LEU B 1 28 ? 30.488 8.604 11.584 1.00 24.09 277 LEU B CA 1
ATOM 913 C C . LEU B 1 28 ? 30.092 8.927 10.149 1.00 26.70 277 LEU B C 1
ATOM 914 O O . LEU B 1 28 ? 29.020 8.535 9.687 1.00 22.18 277 LEU B O 1
ATOM 919 N N . LYS B 1 29 ? 30.957 9.635 9.434 1.00 26.97 278 LYS B N 1
ATOM 920 C CA . LYS B 1 29 ? 30.690 9.942 8.038 1.00 30.09 278 LYS B CA 1
ATOM 921 C C . LYS B 1 29 ? 30.699 8.691 7.169 1.00 31.18 278 LYS B C 1
ATOM 922 O O . LYS B 1 29 ? 29.937 8.597 6.214 1.00 28.81 278 LYS B O 1
ATOM 928 N N . GLU B 1 30 ? 31.536 7.735 7.536 1.00 32.56 279 GLU B N 1
ATOM 929 C CA . GLU B 1 30 ? 31.699 6.492 6.794 1.00 37.38 279 GLU B CA 1
ATOM 930 C C . GLU B 1 30 ? 30.456 5.639 7.016 1.00 38.23 279 GLU B C 1
ATOM 931 O O . GLU B 1 30 ? 29.858 5.145 6.052 1.00 37.52 279 GLU B O 1
ATOM 937 N N . GLU B 1 31 ? 30.050 5.506 8.281 1.00 33.48 280 GLU B N 1
ATOM 938 C CA . GLU B 1 31 ? 28.763 4.867 8.599 1.00 34.12 280 GLU B CA 1
ATOM 939 C C . GLU B 1 31 ? 27.594 5.572 7.891 1.00 34.85 280 GLU B C 1
ATOM 940 O O . GLU B 1 31 ? 26.680 4.892 7.425 1.00 30.96 280 GLU B O 1
ATOM 946 N N . ALA B 1 32 ? 27.629 6.903 7.767 1.00 30.61 281 ALA B N 1
ATOM 947 C CA . ALA B 1 32 ? 26.545 7.621 7.060 1.00 31.23 281 ALA B CA 1
ATOM 948 C C . ALA B 1 32 ? 26.504 7.339 5.562 1.00 35.48 281 ALA B C 1
ATOM 949 O O . ALA B 1 32 ? 25.418 7.426 4.948 1.00 33.85 281 ALA B O 1
ATOM 951 N N . GLU B 1 33 ? 27.670 7.093 4.964 1.00 33.50 282 GLU B N 1
ATOM 952 C CA . GLU B 1 33 ? 27.736 6.601 3.591 1.00 40.66 282 GLU B CA 1
ATOM 953 C C . GLU B 1 33 ? 27.103 5.222 3.515 1.00 38.88 282 GLU B C 1
ATOM 954 O O . GLU B 1 33 ? 26.260 4.971 2.669 1.00 41.50 282 GLU B O 1
ATOM 960 N N . GLN B 1 34 ? 27.514 4.330 4.406 1.00 38.92 283 GLN B N 1
ATOM 961 C CA . GLN B 1 34 ? 26.900 3.016 4.478 1.00 39.04 283 GLN B CA 1
ATOM 962 C C . GLN B 1 34 ? 25.392 3.106 4.616 1.00 39.21 283 GLN B C 1
ATOM 963 O O . GLN B 1 34 ? 24.693 2.397 3.900 1.00 39.24 283 GLN B O 1
ATOM 969 N N . HIS B 1 35 ? 24.900 4.007 5.477 1.00 35.77 284 HIS B N 1
ATOM 970 C CA . HIS B 1 35 ? 23.463 4.144 5.720 1.00 35.67 284 HIS B CA 1
ATOM 971 C C . HIS B 1 35 ? 22.732 4.638 4.508 1.00 36.17 284 HIS B C 1
ATOM 972 O O . HIS B 1 35 ? 21.664 4.120 4.200 1.00 33.34 284 HIS B O 1
ATOM 979 N N . LYS B 1 36 ? 23.282 5.660 3.850 1.00 34.74 285 LYS B N 1
ATOM 980 C CA . LYS B 1 36 ? 22.632 6.274 2.707 1.00 37.90 285 LYS B CA 1
ATOM 981 C C . LYS B 1 36 ? 22.341 5.245 1.593 1.00 36.30 285 LYS B C 1
ATOM 982 O O . LYS B 1 36 ? 21.312 5.320 0.940 1.00 38.78 285 LYS B O 1
ATOM 988 N N . ILE B 1 37 ? 23.234 4.287 1.395 1.00 39.58 286 ILE B N 1
ATOM 989 C CA . ILE B 1 37 ? 23.020 3.260 0.381 1.00 43.17 286 ILE B CA 1
ATOM 990 C C . ILE B 1 37 ? 21.822 2.390 0.742 1.00 40.04 286 ILE B C 1
ATOM 991 O O . ILE B 1 37 ? 20.955 2.194 -0.107 1.00 39.97 286 ILE B O 1
ATOM 996 N N . VAL B 1 38 ? 21.760 1.917 1.992 1.00 37.51 287 VAL B N 1
ATOM 997 C CA . VAL B 1 38 ? 20.611 1.142 2.476 1.00 35.71 287 VAL B CA 1
ATOM 998 C C . VAL B 1 38 ? 19.333 1.955 2.251 1.00 36.41 287 VAL B C 1
ATOM 999 O O . VAL B 1 38 ? 18.387 1.456 1.638 1.00 35.57 287 VAL B O 1
ATOM 1003 N N . MET B 1 39 ? 19.316 3.210 2.698 1.00 35.82 288 MET B N 1
ATOM 1004 C CA . MET B 1 39 ? 18.128 4.039 2.559 1.00 36.93 288 MET B CA 1
ATOM 1005 C C . MET B 1 39 ? 17.731 4.242 1.099 1.00 34.62 288 MET B C 1
ATOM 1006 O O . MET B 1 39 ? 16.550 4.428 0.798 1.00 31.64 288 MET B O 1
ATOM 1011 N N . GLU B 1 40 ? 18.702 4.204 0.201 1.00 34.28 289 GLU B N 1
ATOM 1012 C CA . GLU B 1 40 ? 18.401 4.382 -1.215 1.00 38.64 289 GLU B CA 1
ATOM 1013 C C . GLU B 1 40 ? 17.677 3.206 -1.867 1.00 35.05 289 GLU B C 1
ATOM 1014 O O . GLU B 1 40 ? 17.097 3.368 -2.935 1.00 34.93 289 GLU B O 1
ATOM 1020 N N . THR B 1 41 ? 17.687 2.046 -1.215 1.00 33.83 290 THR B N 1
ATOM 1021 C CA . THR B 1 41 ? 16.894 0.916 -1.684 1.00 33.92 290 THR B CA 1
ATOM 1022 C C . THR B 1 41 ? 15.392 1.076 -1.410 1.00 32.50 290 THR B C 1
ATOM 1023 O O . THR B 1 41 ? 14.627 0.351 -1.998 1.00 31.18 290 THR B O 1
ATOM 1027 N N . VAL B 1 42 ? 14.984 1.994 -0.519 1.00 27.14 291 VAL B N 1
ATOM 1028 C CA . VAL B 1 42 ? 13.600 2.091 -0.103 1.00 26.44 291 VAL B CA 1
ATOM 1029 C C . VAL B 1 42 ? 12.622 2.341 -1.239 1.00 26.73 291 VAL B C 1
ATOM 1030 O O . VAL B 1 42 ? 11.557 1.718 -1.243 1.00 27.82 291 VAL B O 1
ATOM 1034 N N . PRO B 1 43 ? 12.918 3.305 -2.133 1.00 26.12 292 PRO B N 1
ATOM 1035 C CA . PRO B 1 43 ? 11.995 3.543 -3.218 1.00 25.68 292 PRO B CA 1
ATOM 1036 C C . PRO B 1 43 ? 12.006 2.415 -4.274 1.00 25.36 292 PRO B C 1
ATOM 1037 O O . PRO B 1 43 ? 10.980 2.158 -4.906 1.00 22.28 292 PRO B O 1
ATOM 1041 N N . VAL B 1 44 ? 13.136 1.724 -4.407 1.00 27.44 293 VAL B N 1
ATOM 1042 C CA . VAL B 1 44 ? 13.289 0.574 -5.329 1.00 25.34 293 VAL B CA 1
ATOM 1043 C C . VAL B 1 44 ? 12.471 -0.608 -4.801 1.00 26.84 293 VAL B C 1
ATOM 1044 O O . VAL B 1 44 ? 11.722 -1.259 -5.549 1.00 26.07 293 VAL B O 1
ATOM 1048 N N . LEU B 1 45 ? 12.608 -0.890 -3.508 1.00 25.28 294 LEU B N 1
ATOM 1049 C CA . LEU B 1 45 ? 11.814 -1.941 -2.905 1.00 26.27 294 LEU B CA 1
ATOM 1050 C C . LEU B 1 45 ? 10.342 -1.618 -2.968 1.00 25.90 294 LEU B C 1
ATOM 1051 O O . LEU B 1 45 ? 9.546 -2.516 -3.148 1.00 24.25 294 LEU B O 1
ATOM 1056 N N . LYS B 1 46 ? 9.989 -0.340 -2.803 1.00 25.96 295 LYS B N 1
ATOM 1057 C CA . LYS B 1 46 ? 8.604 0.088 -2.886 1.00 26.80 295 LYS B CA 1
ATOM 1058 C C . LYS B 1 46 ? 8.049 0.002 -4.330 1.00 23.91 295 LYS B C 1
ATOM 1059 O O . LYS B 1 46 ? 6.943 -0.476 -4.524 1.00 21.21 295 LYS B O 1
ATOM 1065 N N . ALA B 1 47 ? 8.829 0.445 -5.318 1.00 23.39 296 ALA B N 1
ATOM 1066 C CA . ALA B 1 47 ? 8.483 0.319 -6.728 1.00 23.31 296 ALA B CA 1
ATOM 1067 C C . ALA B 1 47 ? 8.339 -1.159 -7.133 1.00 23.65 296 ALA B C 1
ATOM 1068 O O . ALA B 1 47 ? 7.384 -1.535 -7.815 1.00 22.93 296 ALA B O 1
ATOM 1070 N N . GLN B 1 48 ? 9.264 -1.984 -6.659 1.00 22.89 297 GLN B N 1
ATOM 1071 C CA . GLN B 1 48 ? 9.243 -3.399 -6.922 1.00 23.37 297 GLN B CA 1
ATOM 1072 C C . GLN B 1 48 ? 7.999 -4.054 -6.345 1.00 23.27 297 GLN B C 1
ATOM 1073 O O . GLN B 1 48 ? 7.382 -4.882 -7.045 1.00 20.00 297 GLN B O 1
ATOM 1079 N N . ALA B 1 49 ? 7.596 -3.686 -5.122 1.00 21.13 298 ALA B N 1
ATOM 1080 C CA . ALA B 1 49 ? 6.404 -4.256 -4.549 1.00 21.65 298 ALA B CA 1
ATOM 1081 C C . ALA B 1 49 ? 5.202 -3.850 -5.381 1.00 25.02 298 ALA B C 1
ATOM 1082 O O . ALA B 1 49 ? 4.423 -4.707 -5.742 1.00 24.67 298 ALA B O 1
ATOM 1084 N N . ASP B 1 50 ? 5.074 -2.553 -5.698 1.00 25.00 299 ASP B N 1
ATOM 1085 C CA . ASP B 1 50 ? 3.978 -2.040 -6.523 1.00 27.23 299 ASP B CA 1
ATOM 1086 C C . ASP B 1 50 ? 3.855 -2.761 -7.868 1.00 24.31 299 ASP B C 1
ATOM 1087 O O . ASP B 1 50 ? 2.764 -3.033 -8.304 1.00 27.85 299 ASP B O 1
ATOM 1092 N N . ILE B 1 51 ? 4.969 -3.031 -8.526 1.00 22.05 300 ILE B N 1
ATOM 1093 C CA . ILE B 1 51 ? 4.977 -3.724 -9.796 1.00 21.79 300 ILE B CA 1
ATOM 1094 C C . ILE B 1 51 ? 4.390 -5.107 -9.676 1.00 22.89 300 ILE B C 1
ATOM 1095 O O . ILE B 1 51 ? 3.465 -5.444 -10.398 1.00 25.13 300 ILE B O 1
ATOM 1100 N N . TYR B 1 52 ? 4.916 -5.885 -8.732 1.00 24.49 301 TYR B N 1
ATOM 1101 C CA . TYR B 1 52 ? 4.439 -7.243 -8.480 1.00 25.50 301 TYR B CA 1
ATOM 1102 C C . TYR B 1 52 ? 3.020 -7.255 -7.993 1.00 24.97 301 TYR B C 1
ATOM 1103 O O . TYR B 1 52 ? 2.272 -8.179 -8.301 1.00 26.27 301 TYR B O 1
ATOM 1112 N N . LYS B 1 53 ? 2.635 -6.250 -7.215 1.00 22.95 302 LYS B N 1
ATOM 1113 C CA . LYS B 1 53 ? 1.227 -6.148 -6.811 1.00 27.02 302 LYS B CA 1
ATOM 1114 C C . LYS B 1 53 ? 0.276 -5.963 -8.015 1.00 27.56 302 LYS B C 1
ATOM 1115 O O . LYS B 1 53 ? -0.772 -6.604 -8.073 1.00 27.80 302 LYS B O 1
ATOM 1121 N N . ALA B 1 54 ? 0.645 -5.108 -8.966 1.00 27.98 303 ALA B N 1
ATOM 1122 C CA . ALA B 1 54 ? -0.227 -4.854 -10.129 1.00 29.23 303 ALA B CA 1
ATOM 1123 C C . ALA B 1 54 ? -0.262 -6.100 -11.022 1.00 30.35 303 ALA B C 1
ATOM 1124 O O . ALA B 1 54 ? -1.319 -6.519 -11.449 1.00 32.45 303 ALA B O 1
ATOM 1126 N N . ASP B 1 55 ? 0.890 -6.715 -11.278 1.00 30.77 304 ASP B N 1
ATOM 1127 C CA . ASP B 1 55 ? 0.907 -7.968 -12.035 1.00 31.14 304 ASP B CA 1
ATOM 1128 C C . ASP B 1 55 ? 0.135 -9.093 -11.368 1.00 31.57 304 ASP B C 1
ATOM 1129 O O . ASP B 1 55 ? -0.547 -9.854 -12.058 1.00 37.24 304 ASP B O 1
ATOM 1134 N N . PHE B 1 56 ? 0.253 -9.230 -10.052 1.00 27.26 305 PHE B N 1
ATOM 1135 C CA . PHE B 1 56 ? -0.569 -10.175 -9.308 1.00 26.81 305 PHE B CA 1
ATOM 1136 C C . PHE B 1 56 ? -2.054 -9.945 -9.569 1.00 27.87 305 PHE B C 1
ATOM 1137 O O . PHE B 1 56 ? -2.802 -10.890 -9.904 1.00 26.76 305 PHE B O 1
ATOM 1145 N N . GLN B 1 57 ? -2.465 -8.694 -9.445 1.00 31.54 306 GLN B N 1
ATOM 1146 C CA . GLN B 1 57 ? -3.859 -8.309 -9.596 1.00 36.39 306 GLN B CA 1
ATOM 1147 C C . GLN B 1 57 ? -4.406 -8.466 -11.030 1.00 36.20 306 GLN B C 1
ATOM 1148 O O . GLN B 1 57 ? -5.584 -8.802 -11.191 1.00 37.76 306 GLN B O 1
ATOM 1154 N N . ALA B 1 58 ? -3.576 -8.256 -12.053 1.00 36.37 307 ALA B N 1
ATOM 1155 C CA . ALA B 1 58 ? -3.993 -8.543 -13.439 1.00 35.58 307 ALA B CA 1
ATOM 1156 C C . ALA B 1 58 ? -4.212 -10.060 -13.604 1.00 36.31 307 ALA B C 1
ATOM 1157 O O . ALA B 1 58 ? -5.195 -10.484 -14.188 1.00 32.93 307 ALA B O 1
ATOM 1159 N N . GLU B 1 59 ? -3.306 -10.860 -13.044 1.00 33.17 308 GLU B N 1
ATOM 1160 C CA . GLU B 1 59 ? -3.380 -12.301 -13.143 1.00 33.47 308 GLU B CA 1
ATOM 1161 C C . GLU B 1 59 ? -4.568 -12.855 -12.365 1.00 34.82 308 GLU B C 1
ATOM 1162 O O . GLU B 1 59 ? -5.271 -13.714 -12.880 1.00 35.08 308 GLU B O 1
ATOM 1168 N N . ARG B 1 60 ? -4.813 -12.355 -11.156 1.00 33.81 309 ARG B N 1
ATOM 1169 C CA . ARG B 1 60 ? -5.942 -12.807 -10.338 1.00 35.20 309 ARG B CA 1
ATOM 1170 C C . ARG B 1 60 ? -7.274 -12.541 -11.016 1.00 38.53 309 ARG B C 1
ATOM 1171 O O . ARG B 1 60 ? -8.175 -13.364 -10.930 1.00 44.63 309 ARG B O 1
ATOM 1179 N N . HIS B 1 61 ? -7.374 -11.405 -11.684 1.00 38.63 310 HIS B N 1
ATOM 1180 C CA . HIS B 1 61 ? -8.583 -10.991 -12.386 1.00 43.45 310 HIS B CA 1
ATOM 1181 C C . HIS B 1 61 ? -8.813 -11.907 -13.583 1.00 40.61 310 HIS B C 1
ATOM 1182 O O . HIS B 1 61 ? -9.936 -12.335 -13.816 1.00 40.21 310 HIS B O 1
ATOM 1189 N N . ALA B 1 62 ? -7.752 -12.220 -14.324 1.00 36.18 311 ALA B N 1
ATOM 1190 C CA . ALA B 1 62 ? -7.869 -13.112 -15.472 1.00 36.61 311 ALA B CA 1
ATOM 1191 C C . ALA B 1 62 ? -8.177 -14.550 -15.055 1.00 38.34 311 ALA B C 1
ATOM 1192 O O . ALA B 1 62 ? -8.947 -15.238 -15.723 1.00 37.10 311 ALA B O 1
ATOM 1194 N N . ARG B 1 63 ? -7.607 -14.989 -13.939 1.00 39.04 312 ARG B N 1
ATOM 1195 C CA . ARG B 1 63 ? -7.805 -16.353 -13.439 1.00 40.71 312 ARG B CA 1
ATOM 1196 C C . ARG B 1 63 ? -9.210 -16.553 -12.888 1.00 46.02 312 ARG B C 1
ATOM 1197 O O . ARG B 1 63 ? -9.805 -17.622 -13.076 1.00 48.70 312 ARG B O 1
ATOM 1205 N N . GLU B 1 64 ? -9.737 -15.543 -12.198 1.00 45.78 313 GLU B N 1
ATOM 1206 C CA . GLU B 1 64 ? -11.132 -15.578 -11.745 1.00 46.56 313 GLU B CA 1
ATOM 1207 C C . GLU B 1 64 ? -12.066 -15.779 -12.938 1.00 48.34 313 GLU B C 1
ATOM 1208 O O . GLU B 1 64 ? -12.843 -16.725 -12.943 1.00 48.42 313 GLU B O 1
ATOM 1214 N N . LYS B 1 65 ? -11.936 -14.950 -13.973 1.00 49.76 314 LYS B N 1
ATOM 1215 C CA . LYS B 1 65 ? -12.745 -15.118 -15.201 1.00 54.49 314 LYS B CA 1
ATOM 1216 C C . LYS B 1 65 ? -12.596 -16.485 -15.895 1.00 57.64 314 LYS B C 1
ATOM 1217 O O . LYS B 1 65 ? -13.441 -16.849 -16.685 1.00 63.94 314 LYS B O 1
ATOM 1223 N N . LEU B 1 66 ? -11.527 -17.227 -15.622 1.00 60.84 315 LEU B N 1
ATOM 1224 C CA . LEU B 1 66 ? -11.356 -18.573 -16.191 1.00 58.02 315 LEU B CA 1
ATOM 1225 C C . LEU B 1 66 ? -11.884 -19.729 -15.320 1.00 58.02 315 LEU B C 1
ATOM 1226 O O . LEU B 1 66 ? -12.058 -20.834 -15.836 1.00 52.14 315 LEU B O 1
ATOM 1231 N N . VAL B 1 67 ? -12.120 -19.521 -14.024 1.00 56.85 316 VAL B N 1
ATOM 1232 C CA . VAL B 1 67 ? -12.723 -20.606 -13.219 1.00 56.94 316 VAL B CA 1
ATOM 1233 C C . VAL B 1 67 ? -14.180 -20.738 -13.656 1.00 56.67 316 VAL B C 1
ATOM 1234 O O . VAL B 1 67 ? -14.683 -21.846 -13.846 1.00 56.68 316 VAL B O 1
ATOM 1238 N N . GLU B 1 68 ? -14.820 -19.590 -13.858 1.00 54.40 317 GLU B N 1
ATOM 1239 C CA . GLU B 1 68 ? -16.225 -19.513 -14.232 1.00 55.47 317 GLU B CA 1
ATOM 1240 C C . GLU B 1 68 ? -16.527 -20.381 -15.452 1.00 54.11 317 GLU B C 1
ATOM 1241 O O . GLU B 1 68 ? -17.525 -21.108 -15.472 1.00 55.04 317 GLU B O 1
ATOM 1247 N N . LYS B 1 69 ? -15.675 -20.302 -16.471 1.00 52.79 318 LYS B N 1
ATOM 1248 C CA . LYS B 1 69 ? -15.959 -20.995 -17.736 1.00 50.81 318 LYS B CA 1
ATOM 1249 C C . LYS B 1 69 ? -15.483 -22.436 -17.671 1.00 43.10 318 LYS B C 1
ATOM 1250 O O . LYS B 1 69 ? -16.047 -23.299 -18.314 1.00 40.20 318 LYS B O 1
ATOM 1256 N N . LYS B 1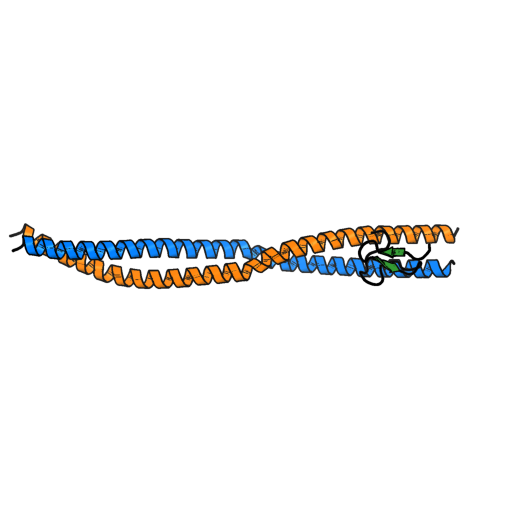 70 ? -14.438 -22.687 -16.895 1.00 41.85 319 LYS B N 1
ATOM 1257 C CA . LYS B 1 70 ? -13.982 -24.051 -16.635 1.00 41.94 319 LYS B CA 1
ATOM 1258 C C . LYS B 1 70 ? -15.048 -24.883 -15.900 1.00 42.86 319 LYS B C 1
ATOM 1259 O O . LYS B 1 70 ? -15.332 -26.005 -16.317 1.00 42.86 319 LYS B O 1
ATOM 1265 N N . GLU B 1 71 ? -15.638 -24.343 -14.834 1.00 43.89 320 GLU B N 1
ATOM 1266 C CA . GLU B 1 71 ? -16.716 -25.049 -14.120 1.00 45.59 320 GLU B CA 1
ATOM 1267 C C . GLU B 1 71 ? -17.891 -25.343 -15.053 1.00 41.74 320 GLU B C 1
ATOM 1268 O O . GLU B 1 71 ? -18.450 -26.425 -14.989 1.00 37.61 320 GLU B O 1
ATOM 1274 N N . TYR B 1 72 ? -18.221 -24.397 -15.934 1.00 43.07 321 TYR B N 1
ATOM 1275 C CA . TYR B 1 72 ? -19.289 -24.587 -16.917 1.00 44.87 321 TYR B CA 1
ATOM 1276 C C . TYR B 1 72 ? -18.951 -25.688 -17.921 1.00 40.49 321 TYR B C 1
ATOM 1277 O O . TYR B 1 72 ? -19.780 -26.513 -18.209 1.00 41.66 321 TYR B O 1
ATOM 1286 N N . LEU B 1 73 ? -17.735 -25.694 -18.457 1.00 39.91 322 LEU B N 1
ATOM 1287 C CA . LEU B 1 73 ? -17.282 -26.807 -19.308 1.00 38.55 322 LEU B CA 1
ATOM 1288 C C . LEU B 1 73 ? -17.310 -28.151 -18.574 1.00 36.10 322 LEU B C 1
ATOM 1289 O O . LEU B 1 73 ? -17.684 -29.186 -19.151 1.00 34.49 322 LEU B O 1
ATOM 1294 N N . GLN B 1 74 ? -16.908 -28.134 -17.310 1.00 32.82 323 GLN B N 1
ATOM 1295 C CA . GLN B 1 74 ? -16.924 -29.347 -16.483 1.00 35.58 323 GLN B CA 1
ATOM 1296 C C . GLN B 1 74 ? -18.310 -29.920 -16.288 1.00 33.77 323 GLN B C 1
ATOM 1297 O O . GLN B 1 74 ? -18.479 -31.125 -16.303 1.00 32.04 323 GLN B O 1
ATOM 1303 N N . GLU B 1 75 ? -19.278 -29.048 -16.063 1.00 35.29 324 GLU B N 1
ATOM 1304 C CA . GLU B 1 75 ? -20.659 -29.454 -15.855 1.00 41.40 324 GLU B CA 1
ATOM 1305 C C . GLU B 1 75 ? -21.258 -30.020 -17.151 1.00 40.29 324 GLU B C 1
ATOM 1306 O O . GLU B 1 75 ? -21.886 -31.069 -17.125 1.00 40.93 324 GLU B O 1
ATOM 1312 N N . GLN B 1 76 ? -21.025 -29.353 -18.282 1.00 39.89 325 GLN B N 1
ATOM 1313 C CA . GLN B 1 76 ? -21.495 -29.859 -19.583 1.00 39.76 325 GLN B CA 1
ATOM 1314 C C . GLN B 1 76 ? -20.868 -31.206 -19.959 1.00 36.34 325 GLN B C 1
ATOM 1315 O O . GLN B 1 76 ? -21.558 -32.132 -20.406 1.00 33.74 325 GLN B O 1
ATOM 1321 N N . LEU B 1 77 ? -19.567 -31.334 -19.751 1.00 32.86 326 LEU B N 1
ATOM 1322 C CA . LEU B 1 77 ? -18.918 -32.626 -19.907 1.00 33.02 326 LEU B CA 1
ATOM 1323 C C . LEU B 1 77 ? -19.500 -33.693 -18.964 1.00 32.90 326 LEU B C 1
ATOM 1324 O O . LEU B 1 77 ? -19.806 -34.799 -19.401 1.00 34.39 326 LEU B O 1
ATOM 1329 N N . GLU B 1 78 ? -19.685 -33.374 -17.695 1.00 33.94 327 GLU B N 1
ATOM 1330 C CA . GLU B 1 78 ? -20.244 -34.364 -16.757 1.00 37.10 327 GLU B CA 1
ATOM 1331 C C . GLU B 1 78 ? -21.640 -34.819 -17.185 1.00 38.45 327 GLU B C 1
ATOM 1332 O O . GLU B 1 78 ? -21.933 -36.019 -17.164 1.00 39.61 327 GLU B O 1
ATOM 1338 N N . GLN B 1 79 ? -22.468 -33.871 -17.612 1.00 38.06 328 GLN B N 1
ATOM 1339 C CA . GLN B 1 79 ? -23.826 -34.169 -18.074 1.00 39.14 328 GLN B CA 1
ATOM 1340 C C . GLN B 1 79 ? -23.858 -34.969 -19.362 1.00 39.91 328 GLN B C 1
ATOM 1341 O O . GLN B 1 79 ? -24.735 -35.801 -19.544 1.00 39.58 328 GLN B O 1
ATOM 1347 N N . LEU B 1 80 ? -22.893 -34.735 -20.242 1.00 38.82 329 LEU B N 1
ATOM 1348 C CA . LEU B 1 80 ? -22.827 -35.471 -21.476 1.00 39.67 329 LEU B CA 1
ATOM 1349 C C . LEU B 1 80 ? -22.307 -36.871 -21.247 1.00 38.08 329 LEU B C 1
ATOM 1350 O O . LEU B 1 80 ? -22.784 -37.814 -21.856 1.00 36.76 329 LEU B O 1
ATOM 1355 N N . GLN B 1 81 ? -21.324 -36.999 -20.367 1.00 38.59 330 GLN B N 1
ATOM 1356 C CA . GLN B 1 81 ? -20.897 -38.311 -19.899 1.00 39.93 330 GLN B CA 1
ATOM 1357 C C . GLN B 1 81 ? -22.065 -39.095 -19.258 1.00 40.79 330 GLN B C 1
ATOM 1358 O O . GLN B 1 81 ? -22.195 -40.274 -19.518 1.00 44.65 330 GLN B O 1
ATOM 1364 N N . ARG B 1 82 ? -22.924 -38.457 -18.461 1.00 41.11 331 ARG B N 1
ATOM 1365 C CA . ARG B 1 82 ? -24.079 -39.188 -17.876 1.00 48.05 331 ARG B CA 1
ATOM 1366 C C . ARG B 1 82 ? -25.089 -39.706 -18.918 1.00 49.56 331 ARG B C 1
ATOM 1367 O O . ARG B 1 82 ? -25.741 -40.725 -18.679 1.00 50.58 331 ARG B O 1
ATOM 1375 N N . GLU B 1 83 ? -25.219 -39.023 -20.056 1.00 48.09 332 GLU B N 1
ATOM 1376 C CA . GLU B 1 83 ? -26.145 -39.469 -21.108 1.00 53.00 332 GLU B CA 1
ATOM 1377 C C . GLU B 1 83 ? -25.595 -40.650 -21.884 1.00 54.25 332 GLU B C 1
ATOM 1378 O O . GLU B 1 83 ? -26.314 -41.608 -22.136 1.00 57.16 332 GLU B O 1
ATOM 1384 N N . PHE B 1 84 ? -24.328 -40.561 -22.281 1.00 54.55 333 PHE B N 1
ATOM 1385 C CA . PHE B 1 84 ? -23.675 -41.629 -23.030 1.00 56.85 333 PHE B CA 1
ATOM 1386 C C . PHE B 1 84 ? -23.622 -42.952 -22.232 1.00 59.28 333 PHE B C 1
ATOM 1387 O O . PHE B 1 84 ? -23.906 -44.016 -22.786 1.00 63.96 333 PHE B O 1
ATOM 1395 N N . ASN B 1 85 ? -23.269 -42.872 -20.945 1.00 58.12 334 ASN B N 1
ATOM 1396 C CA . ASN B 1 85 ? -23.276 -44.031 -20.019 1.00 59.36 334 ASN B CA 1
ATOM 1397 C C . ASN B 1 85 ? -24.663 -44.697 -19.839 1.00 63.24 334 ASN B C 1
ATOM 1398 O O . ASN B 1 85 ? -24.755 -45.885 -19.525 1.00 65.03 334 ASN B O 1
ATOM 1403 N N . LYS B 1 86 ? -25.725 -43.909 -19.999 1.00 64.68 335 LYS B N 1
ATOM 1404 C CA . LYS B 1 86 ? -27.107 -44.395 -19.919 1.00 63.48 335 LYS B CA 1
ATOM 1405 C C . LYS B 1 86 ? -27.496 -45.171 -21.183 1.00 67.51 335 LYS B C 1
ATOM 1406 O O . LYS B 1 86 ? -28.051 -46.270 -21.110 1.00 67.05 335 LYS B O 1
ATOM 1412 N N . LEU B 1 87 ? -27.203 -44.578 -22.337 1.00 67.82 336 LEU B N 1
ATOM 1413 C CA . LEU B 1 87 ? -27.681 -45.069 -23.625 1.00 70.54 336 LEU B CA 1
ATOM 1414 C C . LEU B 1 87 ? -26.525 -45.616 -24.446 1.00 68.57 336 LEU B C 1
ATOM 1415 O O . LEU B 1 87 ? -25.719 -46.394 -23.942 1.00 72.59 336 LEU B O 1
ATOM 1420 N N . ARG C 2 2 ? 56.735 27.347 14.817 1.00 58.24 351 ARG G N 1
ATOM 1421 C CA . ARG C 2 2 ? 56.045 26.232 14.091 1.00 61.63 351 ARG G CA 1
ATOM 1422 C C . ARG C 2 2 ? 56.397 26.219 12.596 1.00 60.48 351 ARG G C 1
ATOM 1423 O O . ARG C 2 2 ? 56.836 25.199 12.046 1.00 63.59 351 ARG G O 1
ATOM 1431 N N . GLY C 2 3 ? 56.180 27.356 11.942 1.00 54.61 352 GLY G N 1
ATOM 1432 C CA . GLY C 2 3 ? 56.256 27.432 10.484 1.00 48.81 352 GLY G CA 1
ATOM 1433 C C . GLY C 2 3 ? 54.971 26.967 9.801 1.00 44.23 352 GLY G C 1
ATOM 1434 O O . GLY C 2 3 ? 54.167 26.224 10.376 1.00 39.75 352 GLY G O 1
ATOM 1435 N N . ARG C 2 4 ? 54.776 27.437 8.571 1.00 37.32 353 ARG G N 1
ATOM 1436 C CA . ARG C 2 4 ? 53.636 27.054 7.764 1.00 34.52 353 ARG G CA 1
ATOM 1437 C C . ARG C 2 4 ? 53.535 25.526 7.702 1.00 28.92 353 ARG G C 1
ATOM 1438 O O . ARG C 2 4 ? 54.522 24.835 7.837 1.00 24.05 353 ARG G O 1
ATOM 1446 N N . TRP C 2 5 ? 52.335 24.997 7.507 1.00 25.11 354 TRP G N 1
ATOM 1447 C CA . TRP C 2 5 ? 52.196 23.555 7.371 1.00 22.84 354 TRP G CA 1
ATOM 1448 C C . TRP C 2 5 ? 51.235 23.202 6.248 1.00 21.45 354 TRP G C 1
ATOM 1449 O O . TRP C 2 5 ? 50.259 23.906 6.039 1.00 23.15 354 TRP G O 1
ATOM 1460 N N . ALA C 2 6 ? 51.551 22.132 5.546 1.00 21.69 355 ALA G N 1
ATOM 1461 C CA . ALA C 2 6 ? 50.787 21.635 4.385 1.00 23.09 355 ALA G CA 1
ATOM 1462 C C . ALA C 2 6 ? 49.822 20.618 4.923 1.00 22.87 355 ALA G C 1
ATOM 1463 O O . ALA C 2 6 ? 50.244 19.638 5.541 1.00 23.90 355 ALA G O 1
ATOM 1465 N N . CYS C 2 7 ? 48.536 20.832 4.701 1.00 23.52 356 CYS G N 1
ATOM 1466 C CA . CYS C 2 7 ? 47.534 19.864 5.134 1.00 23.22 356 CYS G CA 1
ATOM 1467 C C . CYS C 2 7 ? 47.759 18.540 4.416 1.00 22.52 356 CYS G C 1
ATOM 1468 O O . CYS C 2 7 ? 47.858 18.515 3.181 1.00 21.45 356 CYS G O 1
ATOM 1471 N N . GLN C 2 8 ? 47.770 17.437 5.168 1.00 21.98 357 GLN G N 1
ATOM 1472 C CA . GLN C 2 8 ? 48.078 16.120 4.588 1.00 24.35 357 GLN G CA 1
ATOM 1473 C C . GLN C 2 8 ? 46.914 15.506 3.831 1.00 23.69 357 GLN G C 1
ATOM 1474 O O . GLN C 2 8 ? 47.076 14.484 3.188 1.00 25.79 357 GLN G O 1
ATOM 1480 N N . SER C 2 9 ? 45.758 16.139 3.882 1.00 23.55 358 SER G N 1
ATOM 1481 C CA . SER C 2 9 ? 44.565 15.634 3.216 1.00 23.65 358 SER G CA 1
ATOM 1482 C C . SER C 2 9 ? 44.239 16.400 1.908 1.00 24.25 358 SER G C 1
ATOM 1483 O O . SER C 2 9 ? 43.909 15.791 0.906 1.00 25.83 358 SER G O 1
ATOM 1486 N N . CYS C 2 10 ? 44.342 17.718 1.924 1.00 22.72 359 CYS G N 1
ATOM 1487 C CA . CYS C 2 10 ? 43.979 18.548 0.749 1.00 21.17 359 CYS G CA 1
ATOM 1488 C C . CYS C 2 10 ? 45.175 19.286 0.147 1.00 21.38 359 CYS G C 1
ATOM 1489 O O . CYS C 2 10 ? 45.058 19.903 -0.890 1.00 20.18 359 CYS G O 1
ATOM 1492 N N . THR C 2 11 ? 46.314 19.231 0.844 1.00 21.50 360 THR G N 1
ATOM 1493 C CA . THR C 2 11 ? 47.584 19.813 0.417 1.00 21.61 360 THR G CA 1
ATOM 1494 C C . THR C 2 11 ? 47.680 21.320 0.497 1.00 21.15 360 THR G C 1
ATOM 1495 O O . THR C 2 11 ? 48.647 21.879 0.029 1.00 24.41 360 THR G O 1
ATOM 1499 N N . PHE C 2 12 ? 46.717 21.969 1.133 1.00 21.43 361 PHE G N 1
ATOM 1500 C CA . PHE C 2 12 ? 46.720 23.418 1.317 1.00 20.97 361 PHE G CA 1
ATOM 1501 C C . PHE C 2 12 ? 47.814 23.804 2.330 1.00 22.26 361 PHE G C 1
ATOM 1502 O O . PHE C 2 12 ? 48.031 23.089 3.308 1.00 20.17 361 PHE G O 1
ATOM 1510 N N . GLU C 2 13 ? 48.529 24.883 2.039 1.00 21.51 362 GLU G N 1
ATOM 1511 C CA . GLU C 2 13 ? 49.585 25.391 2.890 1.00 23.40 362 GLU G CA 1
ATOM 1512 C C . GLU C 2 13 ? 48.950 26.351 3.851 1.00 22.60 362 GLU G C 1
ATOM 1513 O O . GLU C 2 13 ? 48.427 27.380 3.432 1.00 17.29 362 GLU G O 1
ATOM 1519 N N . ASN C 2 14 ? 48.979 25.998 5.142 1.00 19.58 363 ASN G N 1
ATOM 1520 C CA . ASN C 2 14 ? 48.326 26.797 6.156 1.00 18.97 363 ASN G CA 1
ATOM 1521 C C . ASN C 2 14 ? 49.327 27.684 6.879 1.00 20.50 363 ASN G C 1
ATOM 1522 O O . ASN C 2 14 ? 50.488 27.360 6.944 1.00 21.59 363 ASN G O 1
ATOM 1527 N N . GLU C 2 15 ? 48.847 28.754 7.483 1.00 24.35 364 GLU G N 1
ATOM 1528 C CA . GLU C 2 15 ? 49.644 29.561 8.406 1.00 29.03 364 GLU G CA 1
ATOM 1529 C C . GLU C 2 15 ? 50.102 28.761 9.647 1.00 30.12 364 GLU G C 1
ATOM 1530 O O . GLU C 2 15 ? 49.443 27.810 10.063 1.00 29.64 364 GLU G O 1
ATOM 1536 N N . ALA C 2 16 ? 51.220 29.166 10.234 1.00 31.25 365 ALA G N 1
ATOM 1537 C CA . ALA C 2 16 ? 51.781 28.509 11.419 1.00 32.73 365 ALA G CA 1
ATOM 1538 C C . ALA C 2 16 ? 50.803 28.452 12.597 1.00 30.71 365 ALA G C 1
ATOM 1539 O O . ALA C 2 16 ? 50.659 27.429 13.220 1.00 31.92 365 ALA G O 1
ATOM 1541 N N . ALA C 2 17 ? 50.131 29.553 12.882 1.00 33.29 366 ALA G N 1
ATOM 1542 C CA . ALA C 2 17 ? 49.155 29.604 13.954 1.00 35.76 366 ALA G CA 1
ATOM 1543 C C . ALA C 2 17 ? 47.896 28.745 13.745 1.00 35.30 366 ALA G C 1
ATOM 1544 O O . ALA C 2 17 ? 47.165 28.509 14.704 1.00 39.43 366 ALA G O 1
ATOM 1546 N N . ALA C 2 18 ? 47.601 28.314 12.516 1.00 31.38 367 ALA G N 1
ATOM 1547 C CA . ALA C 2 18 ? 46.330 27.620 12.278 1.00 25.40 367 ALA G CA 1
ATOM 1548 C C . ALA C 2 18 ? 46.272 26.263 12.970 1.00 23.56 367 ALA G C 1
ATOM 1549 O O . ALA C 2 18 ? 47.199 25.471 12.916 1.00 22.85 367 ALA G O 1
ATOM 1551 N N . VAL C 2 19 ? 45.118 26.024 13.579 1.00 21.66 368 VAL G N 1
ATOM 1552 C CA . VAL C 2 19 ? 44.802 24.831 14.286 1.00 21.78 368 VAL G CA 1
ATOM 1553 C C . VAL C 2 19 ? 44.048 23.811 13.388 1.00 19.87 368 VAL G C 1
ATOM 1554 O O . VAL C 2 19 ? 44.227 22.592 13.500 1.00 16.35 368 VAL G O 1
ATOM 1558 N N . LEU C 2 20 ? 43.178 24.321 12.520 1.00 18.46 369 LEU G N 1
ATOM 1559 C CA . LEU C 2 20 ? 42.484 23.514 11.518 1.00 18.65 369 LEU G CA 1
ATOM 1560 C C . LEU C 2 20 ? 42.913 23.964 10.108 1.00 19.28 369 LEU G C 1
ATOM 1561 O O . LEU C 2 20 ? 43.258 25.129 9.913 1.00 19.12 369 LEU G O 1
ATOM 1566 N N . CYS C 2 21 ? 42.849 23.074 9.118 1.00 19.80 370 CYS G N 1
ATOM 1567 C CA . CYS C 2 21 ? 43.149 23.470 7.764 1.00 20.08 370 CYS G CA 1
ATOM 1568 C C . CYS C 2 21 ? 42.148 24.530 7.310 1.00 19.80 370 CYS G C 1
ATOM 1569 O O . CYS C 2 21 ? 40.954 24.434 7.587 1.00 19.70 370 CYS G O 1
ATOM 1572 N N . SER C 2 22 ? 42.612 25.594 6.683 1.00 21.38 371 SER G N 1
ATOM 1573 C CA . SER C 2 22 ? 41.659 26.663 6.284 1.00 23.10 371 SER G CA 1
ATOM 1574 C C . SER C 2 22 ? 40.591 26.190 5.313 1.00 21.95 371 SER G C 1
ATOM 1575 O O . SER C 2 22 ? 39.501 26.753 5.276 1.00 22.21 371 SER G O 1
ATOM 1578 N N . ILE C 2 23 ? 40.910 25.161 4.521 1.00 22.23 372 ILE G N 1
ATOM 1579 C CA . ILE C 2 23 ? 40.050 24.739 3.438 1.00 22.40 372 ILE G CA 1
ATOM 1580 C C . ILE C 2 23 ? 39.176 23.537 3.729 1.00 22.07 372 ILE G C 1
ATOM 1581 O O . ILE C 2 23 ? 38.027 23.617 3.454 1.00 21.06 372 ILE G O 1
ATOM 1586 N N . CYS C 2 24 ? 39.755 22.427 4.179 1.00 21.79 373 CYS G N 1
ATOM 1587 C CA . CYS C 2 24 ? 39.015 21.206 4.516 1.00 21.18 373 CYS G CA 1
ATOM 1588 C C . CYS C 2 24 ? 38.670 21.078 6.022 1.00 20.83 373 CYS G C 1
ATOM 1589 O O . CYS C 2 24 ? 38.028 20.115 6.440 1.00 18.66 373 CYS G O 1
ATOM 1592 N N . GLU C 2 25 ? 39.161 22.027 6.807 1.00 22.88 374 GLU G N 1
ATOM 1593 C CA . GLU C 2 25 ? 38.965 22.114 8.249 1.00 25.69 374 GLU G CA 1
ATOM 1594 C C . GLU C 2 25 ? 39.543 21.016 9.120 1.00 24.18 374 GLU G C 1
ATOM 1595 O O . GLU C 2 25 ? 39.301 21.024 10.326 1.00 26.77 374 GLU G O 1
ATOM 1601 N N . ARG C 2 26 ? 40.295 20.088 8.537 1.00 20.45 375 ARG G N 1
ATOM 1602 C CA . ARG C 2 26 ? 40.911 19.023 9.301 1.00 20.70 375 ARG G CA 1
ATOM 1603 C C . ARG C 2 26 ? 42.017 19.532 10.248 1.00 18.48 375 ARG G C 1
ATOM 1604 O O . ARG C 2 26 ? 42.742 20.464 9.915 1.00 16.70 375 ARG G O 1
ATOM 1612 N N . PRO C 2 27 ? 42.114 18.935 11.444 1.00 17.19 376 PRO G N 1
ATOM 1613 C CA . PRO C 2 27 ? 43.152 19.392 12.408 1.00 16.80 376 PRO G CA 1
ATOM 1614 C C . PRO C 2 27 ? 44.558 19.210 11.862 1.00 17.69 376 PRO G C 1
ATOM 1615 O O . PRO C 2 27 ? 44.801 18.291 11.074 1.00 17.72 376 PRO G O 1
ATOM 1619 N N . ARG C 2 28 ? 45.483 20.042 12.310 1.00 19.64 377 ARG G N 1
ATOM 1620 C CA . ARG C 2 28 ? 46.910 19.987 11.882 1.00 21.61 377 ARG G CA 1
ATOM 1621 C C . ARG C 2 28 ? 47.575 18.610 11.998 1.00 24.95 377 ARG G C 1
ATOM 1622 O O . ARG C 2 28 ? 48.363 18.212 11.131 1.00 25.78 377 ARG G O 1
ATOM 1630 N N . LEU C 2 29 ? 47.286 17.873 13.072 1.00 25.91 378 LEU G N 1
ATOM 1631 C CA . LEU C 2 29 ? 47.974 16.610 13.345 1.00 25.79 378 LEU G CA 1
ATOM 1632 C C . LEU C 2 29 ? 47.209 15.364 12.907 1.00 28.24 378 LEU G C 1
ATOM 1633 O O . LEU C 2 29 ? 47.652 14.265 13.201 1.00 31.93 378 LEU G O 1
ATOM 1638 N N . ALA C 2 30 ? 46.076 15.523 12.227 1.00 29.55 379 ALA G N 1
ATOM 1639 C CA . ALA C 2 30 ? 45.217 14.392 11.886 1.00 31.03 379 ALA G CA 1
ATOM 1640 C C . ALA C 2 30 ? 45.803 13.611 10.723 1.00 35.43 379 ALA G C 1
ATOM 1641 O O . ALA C 2 30 ? 46.144 14.213 9.705 1.00 39.36 379 ALA G O 1
#

GO terms:
  GO:0010628 positive regulation of gene expression (P, IGI)
  GO:0043276 anoikis (P, IMP)
  GO:0016239 positive regulation of macroautophagy (P, IMP)
  GO:1902236 negative regulation of endoplasmic reticulum stress-induced intrinsic apoptotic signaling pathway (P, IMP)
  GO:0005515 protein binding (F, IPI)
  GO:0070530 K63-linked polyubiquitin modification-dependent protein binding (F, IDA)
  GO:0005737 cytoplasm (C, IDA)
  GO:0043123 positive regulation of canonical NF-kappaB signal transduction (P, IDA)
  GO:0035591 signaling adaptor activity (F, IDA)
  GO:0007249 canonical NF-kappaB signal transduction (P, IDA)
  GO:0033209 tumor necrosis factor-mediated signaling pathway (P, TAS)
  GO:0001782 B cell homeostasis (P, IMP)
  GO:0042802 identical protein binding (F, IPI)

Sequence (198 aa):
QLEDLRQQLQQAEEALVAKQELIDKLKEEAEQHKIVMETVPVLKAQADIYKADFQAERHAREKLVEKKEYLQEQLEQLQREFNMQLEDLRQQLQQAEEALVAKQELIDKLKEEAEQHKIVMETVPVLKAQADIYKADFQAERHAREKLVEKKEYLQEQLEQLQREFNKLRGRWACQSCTFENEAAAVLCSICERPRLA

Organism: Mus musculus (NCBI:txid10090)

CATH classification: 1.20.5.990

Foldseek 3Di:
DVVVVVVVVVVVVVVVVVVVVVVVVVVVVVVVVVVVVVCVVVVVVVVVVVVVVVVVVVVVVVVVVVVVVVVVVVVVVVVVVVD/DVVVVVVVVVVVVVVVVVVVVVVVVVVVVVVVVVVVVVVCVVVVVVVVVVVVVVVVVVVVVVVVVVVVVVVVVVVVVVVVVVVVVD/DAWDQAPPPRDTGGPPDQADPPPRHGRVD